Protein AF-A0A2D6JG40-F1 (afdb_monomer_lite)

Radius of gyration: 39.03 Å; chains: 1; bounding box: 85×24×106 Å

Foldseek 3Di:
DAPLVVLVVVLVVVLVVLVVVLVVQLVVLVVVLVVLVVLLVLLVQLLVLLVQLLVLLVVCVPVPCVVVSLVSNVVSLVSNCVRDRDPPSNVLSVVLVVLSVPCSPDPDDPVSSCVSNVSSVVSNVVSVVVSVVSVVVSVCSSVVSSVVSVVVSVVVSVVSVVCSVLCCQAPRVQVVVVVVQVVCVVVPNLPDARDQDPSYDPVSSVVSVVVRVVSVVVVVVVD

Secondary structure (DSSP, 8-state):
--HHH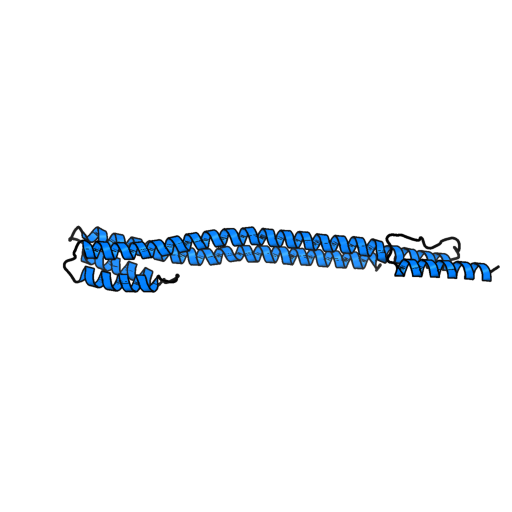HHHHHHHHHHHHHHHHHHHHHHHHHTTHHHHHHHHHHHHHHHHHHHHHHHHHHGGGSGGGHHHHHHHHHHHHHHHHT---STTHHHHHHHHHHHHHHHHHS---HHHHHHHHHHHHHHHHHHHHHHHHHHHHHHHHHHHHHHHHHHHHHHHHHHHHHHHHHHIIIIIHHHHHHHHHHHHHHTT--S------TTS-HHHHHHHHHHHHHHHHHHHTT-

Sequence (223 aa):
MNARTYFKSLSVLVIAISIVIGLGAIFLIERIVPAIDGILQENAYSVNAAVGMLDSISSNVNDINAESNRERFWIEFKKAKDNITIEGEAELIDQIQGLAELYWLERTTNQQQVQLAGTINQLATINMQAMEVKDKTAQTISLTGAWAIGLLLFLSIGIQFFFRFKTVSALVSPLEELLDILDNFSSGNRQRRCLDSRSSVLEIRKISYLINKLMDEACHLKR

pLDDT: mean 85.87, std 9.2, range [49.81, 97.62]

Structure (mmCIF, N/CA/C/O backbone):
data_AF-A0A2D6JG40-F1
#
_entry.id   AF-A0A2D6JG40-F1
#
loop_
_atom_site.group_PDB
_atom_site.id
_atom_site.type_symbol
_atom_site.label_atom_id
_atom_site.label_alt_id
_atom_site.label_comp_id
_atom_site.label_asym_id
_atom_site.label_entity_id
_atom_site.label_seq_id
_atom_site.pdbx_PDB_ins_code
_atom_site.Cartn_x
_atom_site.Cartn_y
_atom_site.Cartn_z
_atom_site.occupancy
_atom_site.B_iso_or_equiv
_atom_site.auth_seq_id
_atom_site.auth_comp_id
_atom_site.auth_asym_id
_atom_site.auth_atom_id
_atom_site.pdbx_PDB_model_num
ATOM 1 N N . MET A 1 1 ? 14.430 -2.449 -44.414 1.00 56.03 1 MET A N 1
ATOM 2 C CA . MET A 1 1 ? 14.128 -1.605 -43.235 1.00 56.03 1 MET A CA 1
ATOM 3 C C . MET A 1 1 ? 15.457 -1.218 -42.612 1.00 56.03 1 MET A C 1
ATOM 5 O O . MET A 1 1 ? 16.237 -2.116 -42.330 1.00 56.03 1 MET A O 1
ATOM 9 N N . ASN A 1 2 ? 15.768 0.074 -42.494 1.00 75.69 2 ASN A N 1
ATOM 10 C CA . ASN A 1 2 ? 17.112 0.514 -42.098 1.00 75.69 2 ASN A CA 1
ATOM 11 C C . ASN A 1 2 ? 17.317 0.313 -40.587 1.00 75.69 2 ASN A C 1
ATOM 13 O O . ASN A 1 2 ? 16.358 0.379 -39.811 1.00 75.69 2 ASN A O 1
ATOM 17 N N . ALA A 1 3 ? 18.561 0.082 -40.156 1.00 75.50 3 ALA A N 1
ATOM 18 C CA . ALA A 1 3 ? 18.894 -0.186 -38.752 1.00 75.50 3 ALA A CA 1
ATOM 19 C C . ALA A 1 3 ? 18.340 0.902 -37.812 1.00 75.50 3 ALA A C 1
ATOM 21 O O . ALA A 1 3 ? 17.778 0.608 -36.757 1.00 75.50 3 ALA A O 1
ATOM 22 N N . ARG A 1 4 ? 18.383 2.165 -38.247 1.00 76.56 4 ARG A N 1
ATOM 23 C CA . ARG A 1 4 ? 17.817 3.310 -37.528 1.00 76.56 4 ARG A CA 1
ATOM 24 C C . ARG A 1 4 ? 16.307 3.217 -37.299 1.00 76.56 4 ARG A C 1
ATOM 26 O O . ARG A 1 4 ? 15.832 3.575 -36.220 1.00 76.56 4 ARG A O 1
ATOM 33 N N . THR A 1 5 ? 15.543 2.738 -38.282 1.00 82.50 5 THR A N 1
ATOM 34 C CA . THR A 1 5 ? 14.086 2.573 -38.168 1.00 82.50 5 THR A CA 1
ATOM 35 C C . THR A 1 5 ? 13.737 1.441 -37.205 1.00 82.50 5 THR A C 1
ATOM 37 O O . THR A 1 5 ? 12.841 1.619 -36.385 1.00 82.50 5 THR A O 1
ATOM 40 N N . TYR A 1 6 ? 14.497 0.340 -37.233 1.00 84.19 6 TYR A N 1
ATOM 41 C CA . TYR A 1 6 ? 14.336 -0.783 -36.302 1.00 84.19 6 TYR A CA 1
ATOM 42 C C . TYR A 1 6 ? 14.647 -0.390 -34.848 1.00 84.19 6 TYR A C 1
ATOM 44 O O . TYR A 1 6 ? 13.849 -0.635 -33.946 1.00 84.19 6 TYR A O 1
ATOM 52 N N . PHE A 1 7 ? 15.769 0.298 -34.604 1.00 82.69 7 PHE A N 1
ATOM 53 C CA . PHE A 1 7 ? 16.100 0.800 -33.264 1.00 82.69 7 PHE A CA 1
ATOM 54 C C . PHE A 1 7 ? 15.063 1.809 -32.750 1.00 82.69 7 PHE A C 1
ATOM 56 O O . PHE A 1 7 ? 14.738 1.828 -31.559 1.00 82.69 7 PHE A O 1
ATOM 63 N N . LYS A 1 8 ? 14.500 2.640 -33.638 1.00 84.56 8 LYS A N 1
ATOM 64 C CA . LYS A 1 8 ? 13.416 3.563 -33.284 1.00 84.56 8 LYS A CA 1
ATOM 65 C C . LYS A 1 8 ? 12.137 2.812 -32.904 1.00 84.56 8 LYS A C 1
ATOM 67 O O . LYS A 1 8 ? 11.561 3.135 -31.872 1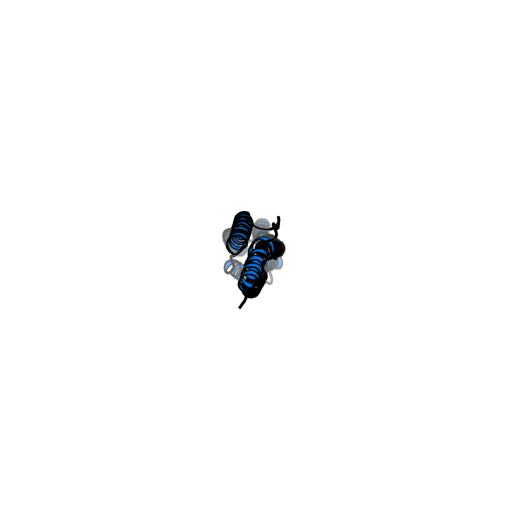.00 84.56 8 LYS A O 1
ATOM 72 N N . SER A 1 9 ? 11.701 1.823 -33.684 1.00 87.00 9 SER A N 1
ATOM 73 C CA . SER A 1 9 ? 10.486 1.061 -33.366 1.00 87.00 9 SER A CA 1
ATOM 74 C C . SER A 1 9 ? 10.639 0.249 -32.080 1.00 87.00 9 SER A C 1
ATOM 76 O O . SER A 1 9 ? 9.744 0.274 -31.240 1.00 87.00 9 SER A O 1
ATOM 78 N N . LEU A 1 10 ? 11.792 -0.401 -31.883 1.00 87.75 10 LEU A N 1
ATOM 79 C CA . LEU A 1 10 ? 12.075 -1.176 -30.675 1.00 87.75 10 LEU A CA 1
ATOM 80 C C . LEU A 1 10 ? 12.099 -0.288 -29.424 1.00 87.75 10 LEU A C 1
ATOM 82 O O . LEU A 1 10 ? 11.479 -0.625 -28.422 1.00 87.75 10 LEU A O 1
ATOM 86 N N . SER A 1 11 ? 12.767 0.869 -29.482 1.00 87.62 11 SER A N 1
ATOM 87 C CA . SER A 1 11 ? 12.810 1.794 -28.338 1.00 87.62 11 SER A CA 1
ATOM 88 C C . SER A 1 11 ? 11.436 2.359 -27.984 1.00 87.62 11 SER A C 1
ATOM 90 O O . SER A 1 11 ? 11.100 2.429 -26.808 1.00 87.62 11 SER A O 1
ATOM 92 N N . VAL A 1 12 ? 10.614 2.707 -28.979 1.00 89.75 12 VAL A N 1
ATOM 93 C CA . VAL A 1 12 ? 9.231 3.154 -28.744 1.00 89.75 12 VAL A CA 1
ATOM 94 C C . VAL A 1 12 ? 8.400 2.053 -28.085 1.00 89.75 12 VAL A C 1
ATOM 96 O O . VAL A 1 12 ? 7.671 2.339 -27.139 1.00 89.75 12 VAL A O 1
ATOM 99 N N . LEU A 1 13 ? 8.539 0.803 -28.536 1.00 92.25 13 LEU A N 1
ATOM 100 C CA . LEU A 1 13 ? 7.838 -0.335 -27.940 1.00 92.25 13 LEU A CA 1
ATOM 101 C C . LEU A 1 13 ? 8.227 -0.534 -26.469 1.00 92.25 13 LEU A C 1
ATOM 103 O O . LEU A 1 13 ? 7.354 -0.687 -25.621 1.00 92.25 13 LEU A O 1
ATOM 107 N N . VAL A 1 14 ? 9.524 -0.494 -26.158 1.00 90.56 14 VAL A N 1
ATOM 108 C CA . VAL A 1 14 ? 10.017 -0.661 -24.781 1.00 90.56 14 VAL A CA 1
ATOM 109 C C . VAL A 1 14 ? 9.520 0.468 -23.875 1.00 90.56 14 VAL A C 1
ATOM 111 O O . VAL A 1 14 ? 9.037 0.186 -22.779 1.00 90.56 14 VAL A O 1
ATOM 114 N N . ILE A 1 15 ? 9.554 1.721 -24.345 1.00 91.00 15 ILE A N 1
ATOM 115 C CA . ILE A 1 15 ? 9.009 2.871 -23.605 1.00 91.00 15 ILE A CA 1
ATOM 116 C C . ILE A 1 15 ? 7.513 2.671 -23.337 1.00 91.00 15 ILE A C 1
ATOM 118 O O . ILE A 1 15 ? 7.067 2.848 -22.205 1.00 91.00 15 ILE A O 1
ATOM 122 N N . ALA A 1 16 ? 6.741 2.269 -24.351 1.00 91.88 16 ALA A N 1
ATOM 123 C CA . ALA A 1 16 ? 5.307 2.033 -24.204 1.00 91.88 16 ALA A CA 1
ATOM 124 C C . ALA A 1 16 ? 5.015 0.940 -23.164 1.00 91.88 16 ALA A C 1
ATOM 126 O O . ALA A 1 16 ? 4.175 1.138 -22.289 1.00 91.88 16 ALA A O 1
ATOM 127 N N . ILE A 1 17 ? 5.754 -0.173 -23.201 1.00 92.94 17 ILE A N 1
ATOM 128 C CA . ILE A 1 17 ? 5.633 -1.250 -22.210 1.00 92.94 17 ILE A CA 1
ATOM 129 C C . ILE A 1 17 ? 5.987 -0.743 -20.806 1.00 92.94 17 ILE A C 1
ATOM 131 O O . ILE A 1 17 ? 5.249 -1.015 -19.863 1.00 92.94 17 ILE A O 1
ATOM 135 N N . SER A 1 18 ? 7.075 0.020 -20.650 1.00 90.44 18 SER A N 1
ATOM 136 C CA . SER A 1 18 ? 7.455 0.600 -19.353 1.00 90.44 18 SER A CA 1
ATOM 137 C C . SER A 1 18 ? 6.366 1.513 -18.789 1.00 90.44 18 SER A C 1
ATOM 139 O O . SER A 1 18 ? 6.065 1.428 -17.602 1.00 90.44 18 SER A O 1
ATOM 141 N N . ILE A 1 19 ? 5.737 2.338 -19.631 1.00 90.81 19 ILE A N 1
ATOM 142 C CA . ILE A 1 19 ? 4.620 3.198 -19.222 1.00 90.81 19 ILE A CA 1
ATOM 143 C C . ILE A 1 19 ? 3.429 2.351 -18.765 1.00 90.81 19 ILE A C 1
ATOM 145 O O . ILE A 1 19 ? 2.885 2.612 -17.697 1.00 90.81 19 ILE A O 1
ATOM 149 N N . VAL A 1 20 ? 3.048 1.318 -19.524 1.00 93.62 20 VAL A N 1
ATOM 150 C CA . VAL A 1 20 ? 1.932 0.427 -19.160 1.00 93.62 20 VAL A CA 1
ATOM 151 C C . VAL A 1 20 ? 2.195 -0.280 -17.830 1.00 93.62 20 VAL A C 1
ATOM 153 O O . VAL A 1 20 ? 1.316 -0.297 -16.973 1.00 93.62 20 VAL A O 1
ATOM 156 N N . ILE A 1 21 ? 3.401 -0.817 -17.627 1.00 90.94 21 ILE A N 1
ATOM 157 C CA . ILE A 1 21 ? 3.792 -1.455 -16.360 1.00 90.94 21 ILE A CA 1
ATOM 158 C C . ILE A 1 21 ? 3.729 -0.444 -15.212 1.00 90.94 21 ILE A C 1
ATOM 160 O O . ILE A 1 21 ? 3.193 -0.750 -14.152 1.00 90.94 21 ILE A O 1
ATOM 164 N N . GLY A 1 22 ? 4.243 0.765 -15.432 1.00 90.19 22 GLY A N 1
ATOM 165 C CA . GLY A 1 22 ? 4.225 1.843 -14.452 1.00 90.19 22 GLY A CA 1
ATOM 166 C C . GLY A 1 22 ? 2.826 2.247 -14.011 1.00 90.19 22 GLY A C 1
ATOM 167 O O . GLY A 1 22 ? 2.534 2.279 -12.819 1.00 90.19 22 GLY A O 1
ATOM 168 N N . LEU A 1 23 ? 1.951 2.507 -14.982 1.00 88.62 23 LEU A N 1
ATOM 169 C CA . LEU A 1 23 ? 0.547 2.828 -14.734 1.00 88.62 23 LEU A CA 1
ATOM 170 C C . LEU A 1 23 ? -0.180 1.665 -14.052 1.00 88.62 23 LEU A C 1
ATOM 172 O O . LEU A 1 23 ? -0.933 1.888 -13.109 1.00 88.62 23 LEU A O 1
ATOM 176 N N . GLY A 1 24 ? 0.084 0.427 -14.477 1.00 89.75 24 GLY A N 1
ATOM 177 C CA . GLY A 1 24 ? -0.471 -0.767 -13.845 1.00 89.75 24 GLY A CA 1
ATOM 178 C C . GLY A 1 24 ? -0.043 -0.912 -12.383 1.00 89.75 24 GLY A C 1
ATOM 179 O O . GLY A 1 24 ? -0.864 -1.246 -11.536 1.00 89.75 24 GLY A O 1
ATOM 180 N N . ALA A 1 25 ? 1.216 -0.607 -12.064 1.00 87.12 25 ALA A N 1
ATOM 181 C CA . ALA A 1 25 ? 1.715 -0.640 -10.694 1.00 87.12 25 ALA A CA 1
ATOM 182 C C . ALA A 1 25 ? 1.069 0.447 -9.815 1.00 87.12 25 ALA A C 1
ATOM 184 O O . ALA A 1 25 ? 0.663 0.146 -8.697 1.00 87.12 25 ALA A O 1
ATOM 185 N N . ILE A 1 26 ? 0.907 1.675 -10.327 1.00 84.44 26 ILE A N 1
ATOM 186 C CA . ILE A 1 26 ? 0.195 2.756 -9.617 1.00 84.44 26 ILE A CA 1
ATOM 187 C C . ILE A 1 26 ? -1.257 2.344 -9.340 1.00 84.44 26 ILE A C 1
ATOM 189 O O . ILE A 1 26 ? -1.715 2.426 -8.204 1.00 84.44 26 ILE A O 1
ATOM 193 N N . PHE A 1 27 ? -1.949 1.813 -10.350 1.00 84.62 27 PHE A N 1
ATOM 194 C CA . PHE A 1 27 ? -3.325 1.334 -10.216 1.00 84.62 27 PHE A CA 1
ATOM 195 C C . PHE A 1 27 ? -3.466 0.208 -9.177 1.00 84.62 27 PHE A C 1
ATOM 197 O O . PHE A 1 27 ? -4.432 0.166 -8.417 1.00 84.62 27 PHE A O 1
ATOM 204 N N . LEU A 1 28 ? -2.499 -0.712 -9.109 1.00 81.81 28 LEU A N 1
ATOM 205 C CA . LEU A 1 28 ? -2.496 -1.764 -8.091 1.00 81.81 28 LEU A CA 1
ATOM 206 C C . LEU A 1 28 ? -2.320 -1.205 -6.675 1.00 81.81 28 LEU A C 1
ATOM 208 O O . LEU A 1 28 ? -2.966 -1.714 -5.763 1.00 81.81 28 LEU A O 1
ATOM 212 N N . ILE A 1 29 ? -1.498 -0.167 -6.490 1.00 77.44 29 ILE A N 1
ATOM 213 C CA . ILE A 1 29 ? -1.345 0.502 -5.189 1.00 77.44 29 ILE A CA 1
ATOM 214 C C . ILE A 1 29 ? -2.646 1.193 -4.775 1.00 77.44 29 ILE A C 1
ATOM 216 O O . ILE A 1 29 ? -3.068 1.042 -3.631 1.00 77.44 29 ILE A O 1
ATOM 220 N N . GLU A 1 30 ? -3.329 1.879 -5.695 1.00 73.06 30 GLU A N 1
ATOM 221 C CA . GLU A 1 30 ? -4.640 2.483 -5.407 1.00 73.06 30 GLU A CA 1
ATOM 222 C C . GLU A 1 30 ? -5.671 1.432 -4.967 1.00 73.06 30 GLU A C 1
ATOM 224 O O . GLU A 1 30 ? -6.482 1.680 -4.077 1.00 73.06 30 GLU A O 1
ATOM 229 N N . ARG A 1 31 ? -5.598 0.215 -5.516 1.00 72.00 31 ARG A N 1
ATOM 230 C CA . ARG A 1 31 ? -6.477 -0.902 -5.144 1.00 72.00 31 ARG A CA 1
ATOM 231 C C . ARG A 1 31 ? -6.173 -1.522 -3.770 1.00 72.00 31 ARG A C 1
ATOM 233 O O . ARG A 1 31 ? -6.948 -2.359 -3.314 1.00 72.00 31 ARG A O 1
ATOM 240 N N . ILE A 1 32 ? -5.094 -1.138 -3.089 1.00 67.06 32 ILE A N 1
ATOM 241 C CA . ILE A 1 32 ? -4.821 -1.591 -1.711 1.00 67.06 32 ILE A CA 1
ATOM 242 C C . ILE A 1 32 ? -5.657 -0.797 -0.693 1.00 67.06 32 ILE A C 1
ATOM 244 O O . ILE A 1 32 ? -6.033 -1.347 0.340 1.00 67.06 32 ILE A O 1
ATOM 248 N N . VAL A 1 33 ? -6.026 0.450 -1.004 1.00 66.94 33 VAL A N 1
ATOM 249 C CA . VAL A 1 33 ? -6.821 1.322 -0.117 1.00 66.94 33 VAL A CA 1
ATOM 250 C C . VAL A 1 33 ? -8.165 0.685 0.306 1.00 66.94 33 VAL A C 1
ATOM 252 O O . VAL A 1 33 ? -8.420 0.620 1.507 1.00 66.94 33 VAL A O 1
ATOM 255 N N . PRO A 1 34 ? -8.965 0.073 -0.595 1.00 64.69 34 PRO A N 1
ATOM 256 C CA . PRO A 1 34 ? -10.218 -0.596 -0.228 1.00 64.69 34 PRO A CA 1
ATOM 257 C C . PRO A 1 34 ? -10.065 -1.794 0.720 1.00 64.69 34 PRO A C 1
ATOM 259 O O . PRO A 1 34 ? -10.996 -2.127 1.448 1.00 64.69 34 PRO A O 1
ATOM 262 N N . ALA A 1 35 ? -8.916 -2.483 0.715 1.00 64.75 35 ALA A N 1
ATOM 263 C CA . ALA A 1 35 ? -8.685 -3.594 1.642 1.00 64.75 35 ALA A CA 1
ATOM 264 C C . ALA A 1 35 ? -8.510 -3.096 3.086 1.00 64.75 35 ALA A C 1
ATOM 266 O O . ALA A 1 35 ? -8.817 -3.815 4.034 1.00 64.75 35 ALA A O 1
ATOM 267 N N . ILE A 1 36 ? -8.045 -1.855 3.250 1.00 67.75 36 ILE A N 1
ATOM 268 C CA . ILE A 1 36 ? -7.915 -1.205 4.553 1.00 67.75 36 ILE A CA 1
ATOM 269 C C . ILE A 1 36 ? -9.279 -0.698 5.032 1.00 67.75 36 ILE A C 1
ATOM 271 O O . ILE A 1 36 ? -9.577 -0.840 6.216 1.00 67.75 36 ILE A O 1
ATOM 275 N N . ASP A 1 37 ? -10.136 -0.219 4.125 1.00 76.00 37 ASP A N 1
ATOM 276 C CA . ASP A 1 37 ? -11.509 0.195 4.455 1.00 76.00 37 ASP A CA 1
ATOM 277 C C . ASP A 1 37 ? -12.324 -0.939 5.091 1.00 76.00 37 ASP A C 1
ATOM 279 O O . ASP A 1 37 ? -13.039 -0.704 6.063 1.00 76.00 37 ASP A O 1
ATOM 283 N N . GLY A 1 38 ? -12.174 -2.176 4.599 1.00 78.31 38 GLY A N 1
ATOM 284 C CA . GLY A 1 38 ? -12.829 -3.346 5.194 1.00 78.31 38 GLY A CA 1
ATOM 285 C C . GLY A 1 38 ? -12.438 -3.543 6.661 1.00 78.31 38 GLY A C 1
ATOM 286 O O . GLY A 1 38 ? -13.301 -3.661 7.525 1.00 78.31 38 GLY A O 1
ATOM 287 N N . ILE A 1 39 ? -11.141 -3.463 6.965 1.00 78.19 39 ILE A N 1
ATOM 288 C CA . ILE A 1 39 ? -10.657 -3.631 8.338 1.00 78.19 39 ILE A CA 1
ATOM 289 C C . ILE A 1 39 ? -11.036 -2.434 9.229 1.00 78.19 39 ILE A C 1
ATOM 291 O O . ILE A 1 39 ? -11.330 -2.601 10.411 1.00 78.19 39 ILE A O 1
ATOM 295 N N . LEU A 1 40 ? -11.052 -1.214 8.684 1.00 82.44 40 LEU A N 1
ATOM 296 C CA . LEU A 1 40 ? -11.544 -0.040 9.409 1.00 82.44 40 LEU A CA 1
ATOM 297 C C . LEU A 1 40 ? -13.029 -0.193 9.754 1.00 82.44 40 LEU A C 1
ATOM 299 O O . LEU A 1 40 ? -13.435 0.137 10.866 1.00 82.44 40 LEU A O 1
ATOM 303 N N . GLN A 1 41 ? -13.834 -0.729 8.838 1.00 87.75 41 GLN A N 1
ATOM 304 C CA . GLN A 1 41 ? -15.253 -0.967 9.073 1.00 87.75 41 GLN A CA 1
ATOM 305 C C . GLN A 1 41 ? -15.487 -2.025 10.157 1.00 87.75 41 GLN A C 1
ATOM 307 O O . GLN A 1 41 ? -16.340 -1.823 11.024 1.00 87.75 41 GLN A O 1
ATOM 312 N N . GLU A 1 42 ? -14.717 -3.114 10.149 1.00 88.62 42 GLU A N 1
ATOM 313 C CA . GLU A 1 42 ? -14.780 -4.136 11.196 1.00 88.62 42 GLU A CA 1
ATOM 314 C C . GLU A 1 42 ? -14.355 -3.561 12.558 1.00 88.62 42 GLU A C 1
ATOM 316 O O . GLU A 1 42 ? -15.070 -3.723 13.541 1.00 88.62 42 GLU A O 1
ATOM 321 N N . ASN A 1 43 ? -13.271 -2.787 12.643 1.00 90.06 43 ASN A N 1
ATOM 322 C CA . ASN A 1 43 ? -12.878 -2.154 13.909 1.00 90.06 43 ASN A CA 1
ATOM 323 C C . ASN A 1 43 ? -13.925 -1.138 14.406 1.00 90.06 43 ASN A C 1
ATOM 325 O O . ASN A 1 43 ? -14.217 -1.072 15.601 1.00 90.06 43 ASN A O 1
ATOM 329 N N . ALA A 1 44 ? -14.536 -0.366 13.499 1.00 92.31 44 ALA A N 1
ATOM 330 C CA . ALA A 1 44 ? -15.630 0.546 13.837 1.00 92.31 44 ALA A CA 1
ATOM 331 C C . ALA A 1 44 ? -16.841 -0.208 14.406 1.00 92.31 44 ALA A C 1
ATOM 333 O O . ALA A 1 44 ? -17.526 0.290 15.302 1.00 92.31 44 ALA A O 1
ATOM 334 N N . TYR A 1 45 ? -17.105 -1.412 13.897 1.00 93.94 45 TYR A N 1
ATOM 335 C CA . TYR A 1 45 ? -18.155 -2.286 14.403 1.00 93.94 45 TYR A CA 1
ATOM 336 C C . TYR A 1 45 ? -17.887 -2.707 15.857 1.00 93.94 45 TYR A C 1
ATOM 338 O O . TYR A 1 45 ? -18.775 -2.538 16.696 1.00 93.94 45 TYR A O 1
ATOM 346 N N . SER A 1 46 ? -16.661 -3.132 16.187 1.00 93.81 46 SER A N 1
ATOM 347 C CA . SER A 1 46 ? -16.260 -3.448 17.570 1.00 93.81 46 SER A CA 1
ATOM 348 C C . SER A 1 46 ? -16.349 -2.235 18.508 1.00 93.81 46 SER A C 1
ATOM 350 O O . SER A 1 46 ? -16.827 -2.362 19.637 1.00 93.81 46 SER A O 1
ATOM 352 N N . VAL A 1 47 ? -15.975 -1.031 18.048 1.00 95.69 47 VAL A N 1
ATOM 353 C CA . VAL A 1 47 ? -16.129 0.210 18.839 1.00 95.69 47 VAL A CA 1
ATOM 354 C C . VAL A 1 47 ? -17.600 0.499 19.139 1.00 95.69 47 VAL A C 1
ATOM 356 O O . VAL A 1 47 ? -17.953 0.776 20.285 1.00 95.69 47 VAL A O 1
ATOM 359 N N . ASN A 1 48 ? -18.476 0.409 18.137 1.00 96.62 48 ASN A N 1
ATOM 360 C CA . ASN A 1 48 ? -19.908 0.652 18.325 1.00 96.62 48 ASN A CA 1
ATOM 361 C C . ASN A 1 48 ? -20.544 -0.371 19.276 1.00 96.62 48 ASN A C 1
ATOM 363 O O . ASN A 1 48 ? -21.362 0.004 20.117 1.00 96.62 48 ASN A O 1
ATOM 367 N N . ALA A 1 49 ? -20.132 -1.637 19.192 1.00 96.81 49 ALA A N 1
ATOM 368 C CA . ALA A 1 49 ? -20.547 -2.671 20.132 1.00 96.81 49 ALA A CA 1
ATOM 369 C C . ALA A 1 49 ? -20.101 -2.343 21.571 1.00 96.81 49 ALA A C 1
ATOM 371 O O . ALA A 1 49 ? -20.894 -2.436 22.508 1.00 96.81 49 ALA A O 1
ATOM 372 N N . ALA A 1 50 ? -18.864 -1.870 21.762 1.00 96.94 50 ALA A N 1
ATOM 373 C CA . ALA A 1 50 ? -18.381 -1.424 23.069 1.00 96.94 50 ALA A CA 1
ATOM 374 C C . ALA A 1 50 ? -19.185 -0.235 23.628 1.00 96.94 50 ALA A C 1
ATOM 376 O O . ALA A 1 50 ? -19.546 -0.232 24.806 1.00 96.94 50 ALA A O 1
ATOM 377 N N . VAL A 1 51 ? -19.5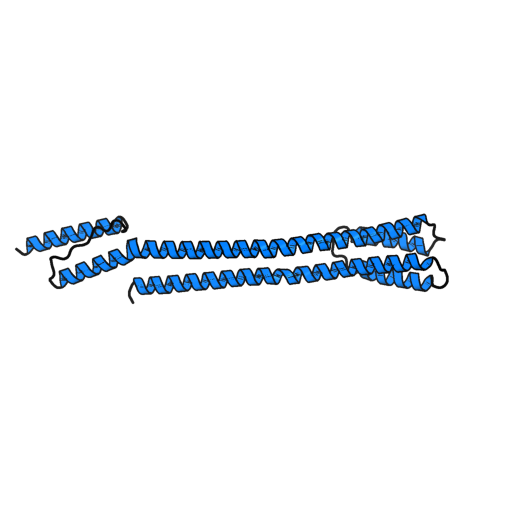43 0.739 22.787 1.00 96.25 51 VAL A N 1
ATOM 378 C CA . VAL A 1 51 ? -20.422 1.854 23.178 1.00 96.25 51 VAL A CA 1
ATOM 379 C C . VAL A 1 51 ? -21.806 1.350 23.599 1.00 96.25 51 VAL A C 1
ATOM 381 O O . VAL A 1 51 ? -22.314 1.766 24.639 1.00 96.25 51 VAL A O 1
ATOM 384 N N . GLY A 1 52 ? -22.399 0.417 22.850 1.00 95.94 52 GLY A N 1
ATOM 385 C CA . GLY A 1 52 ? -23.695 -0.173 23.195 1.00 95.94 52 GLY A CA 1
ATOM 386 C C . GLY A 1 52 ? -23.672 -0.974 24.507 1.00 95.94 52 GLY A C 1
ATOM 387 O O . GLY A 1 52 ? -24.624 -0.922 25.292 1.00 95.94 52 GLY A O 1
ATOM 388 N N . MET A 1 53 ? -22.559 -1.652 24.803 1.00 95.69 53 MET A N 1
ATOM 389 C CA . MET A 1 53 ? -22.341 -2.295 26.103 1.00 95.69 53 MET A CA 1
ATOM 390 C C . MET A 1 53 ? -22.300 -1.270 27.251 1.00 95.69 53 MET A C 1
ATOM 392 O O . MET A 1 53 ? -22.956 -1.478 28.274 1.00 95.69 53 MET A O 1
ATOM 396 N N . LEU A 1 54 ? -21.586 -0.148 27.084 1.00 94.62 54 LEU A N 1
ATOM 397 C CA . LEU A 1 54 ? -21.510 0.930 28.086 1.00 94.62 54 LEU A CA 1
ATOM 398 C C . LEU A 1 54 ? -22.866 1.609 28.332 1.00 94.62 54 LEU A C 1
ATOM 400 O O . LEU A 1 54 ? -23.221 1.900 29.478 1.00 94.62 54 LEU A O 1
ATOM 404 N N . ASP A 1 55 ? -23.639 1.841 27.273 1.00 92.69 55 ASP A N 1
ATOM 405 C CA . ASP A 1 55 ? -24.988 2.411 27.365 1.00 92.69 55 ASP A CA 1
ATOM 406 C C . ASP A 1 55 ? -25.924 1.500 28.180 1.00 92.69 55 ASP A C 1
ATOM 408 O O . ASP A 1 55 ? -26.657 1.949 29.067 1.00 92.69 55 ASP A O 1
ATOM 412 N N . SER A 1 56 ? -25.805 0.187 27.969 1.00 90.81 56 SER A N 1
ATOM 413 C CA . SER A 1 56 ? -26.610 -0.823 28.661 1.00 90.81 56 SER A CA 1
ATOM 414 C C . SER A 1 56 ? -26.326 -0.875 30.169 1.00 90.81 56 SER A C 1
ATOM 416 O O . SER A 1 56 ? -27.256 -0.955 30.972 1.00 90.81 56 SER A O 1
ATOM 418 N N . ILE A 1 57 ? -25.059 -0.778 30.587 1.00 88.69 57 ILE A N 1
ATOM 419 C CA . ILE A 1 57 ? -24.695 -0.808 32.019 1.00 88.69 57 ILE A CA 1
ATOM 420 C C . ILE A 1 57 ? -24.875 0.543 32.728 1.00 88.69 57 ILE A C 1
ATOM 422 O O . ILE A 1 57 ? -24.991 0.578 33.953 1.00 88.69 57 ILE A O 1
ATOM 426 N N . SER A 1 58 ? -24.887 1.662 31.997 1.00 83.00 58 SER A N 1
ATOM 427 C CA . SER A 1 58 ? -25.115 2.998 32.573 1.00 83.00 58 SER A CA 1
ATOM 428 C C . SER A 1 58 ? -26.606 3.306 32.754 1.00 83.00 58 SER A C 1
ATOM 430 O O . SER A 1 58 ? -26.993 3.926 33.744 1.00 83.00 58 SER A O 1
ATOM 432 N N . SER A 1 59 ? -27.462 2.782 31.871 1.00 70.12 59 SER A N 1
ATOM 433 C CA . SER A 1 59 ? -28.926 2.905 31.948 1.00 70.12 59 SER A CA 1
ATOM 434 C C . SER A 1 59 ? -29.570 2.066 33.062 1.00 70.12 59 SER A C 1
ATOM 436 O O . SER A 1 59 ? -30.731 2.282 33.413 1.00 70.12 59 SER A O 1
ATOM 438 N N . ASN A 1 60 ? -28.826 1.126 33.651 1.00 65.31 60 ASN A N 1
ATOM 439 C CA . ASN A 1 60 ? -29.300 0.215 34.695 1.00 65.31 60 ASN A CA 1
ATOM 440 C C . ASN A 1 60 ? -29.418 0.857 36.095 1.00 65.31 60 ASN A C 1
ATOM 442 O O . ASN A 1 60 ? -29.886 0.230 37.037 1.00 65.31 60 ASN A O 1
ATOM 446 N N . VAL A 1 61 ? -29.030 2.129 36.242 1.00 59.88 61 VAL A N 1
ATOM 447 C CA . VAL A 1 61 ? -29.186 2.898 37.494 1.00 59.88 61 VAL A CA 1
ATOM 448 C C . VAL A 1 61 ? -30.670 3.148 37.831 1.00 59.88 61 VAL A C 1
ATOM 450 O O . VAL A 1 61 ? -31.012 3.382 38.988 1.00 59.88 61 VAL A O 1
ATOM 453 N N . ASN A 1 62 ? -31.564 3.042 36.839 1.00 58.41 62 ASN A N 1
ATOM 454 C CA . ASN A 1 62 ? -33.012 3.165 36.997 1.00 58.41 62 ASN A CA 1
ATOM 455 C C . ASN A 1 62 ? -33.678 1.792 36.773 1.00 58.41 62 ASN A C 1
ATOM 457 O O . ASN A 1 62 ? -34.017 1.435 35.646 1.00 58.41 62 ASN A O 1
ATOM 461 N N . ASP A 1 63 ? -33.867 1.048 37.864 1.00 66.75 63 ASP A N 1
ATOM 462 C CA . ASP A 1 63 ? -34.265 -0.375 38.005 1.00 66.75 63 ASP A CA 1
ATOM 463 C C . ASP A 1 63 ? -35.453 -0.877 37.133 1.00 66.75 63 ASP A C 1
ATOM 465 O O . ASP A 1 63 ? -35.674 -2.073 36.976 1.00 66.75 63 ASP A O 1
ATOM 469 N N . ILE A 1 64 ? -36.229 0.020 36.513 1.00 65.38 64 ILE A N 1
ATOM 470 C CA . ILE A 1 64 ? -37.439 -0.302 35.730 1.00 65.38 64 ILE A CA 1
ATOM 471 C C . ILE A 1 64 ? -37.121 -1.106 34.451 1.00 65.38 64 ILE A C 1
ATOM 473 O O . ILE A 1 64 ? -37.965 -1.869 33.988 1.00 65.38 64 ILE A O 1
ATOM 477 N N . ASN A 1 65 ? -35.910 -0.973 33.894 1.00 76.75 65 ASN A N 1
ATOM 478 C CA . ASN A 1 65 ? -35.521 -1.593 32.617 1.00 76.75 65 ASN A CA 1
ATOM 479 C C . ASN A 1 65 ? -34.354 -2.592 32.731 1.00 76.75 65 ASN A C 1
ATOM 481 O O . ASN A 1 65 ? -33.719 -2.898 31.721 1.00 76.75 65 ASN A O 1
ATOM 485 N N . ALA A 1 66 ? -34.057 -3.104 33.929 1.00 79.06 66 ALA A N 1
ATOM 486 C CA . ALA A 1 66 ? -32.850 -3.894 34.182 1.00 79.06 66 ALA A CA 1
ATOM 487 C C . ALA A 1 66 ? -32.701 -5.126 33.270 1.00 79.06 66 ALA A C 1
ATOM 489 O O . ALA A 1 66 ? -31.645 -5.326 32.669 1.00 79.06 66 ALA A O 1
ATOM 490 N N . GLU A 1 67 ? -33.773 -5.902 33.077 1.00 83.38 67 GLU A N 1
ATOM 491 C CA . GLU A 1 67 ? -33.727 -7.090 32.210 1.00 83.38 67 GLU A CA 1
ATOM 492 C C . GLU A 1 67 ? -33.542 -6.719 30.729 1.00 83.38 67 GLU A C 1
ATOM 494 O O . GLU A 1 67 ? -32.782 -7.365 30.010 1.00 83.38 67 GLU A O 1
ATOM 499 N N . SER A 1 68 ? -34.168 -5.628 30.273 1.00 87.56 68 SER A N 1
ATOM 500 C CA . SER A 1 68 ? -33.997 -5.151 28.894 1.00 87.56 68 SER A CA 1
ATOM 501 C C . SER A 1 68 ? -32.578 -4.635 28.644 1.00 87.56 68 SER A C 1
ATOM 503 O O . SER A 1 68 ? -32.003 -4.895 27.588 1.00 87.56 68 SER A O 1
ATOM 505 N N . ASN A 1 69 ? -31.988 -3.942 29.619 1.00 88.25 69 ASN A N 1
ATOM 506 C CA . ASN A 1 69 ? -30.603 -3.481 29.548 1.00 88.25 69 ASN A CA 1
ATOM 507 C C . ASN A 1 69 ? -29.623 -4.661 29.533 1.00 88.25 69 ASN A C 1
ATOM 509 O O . ASN A 1 69 ? -28.660 -4.654 28.768 1.00 88.25 69 ASN A O 1
ATOM 513 N N . ARG A 1 70 ? -29.894 -5.706 30.320 1.00 90.62 70 ARG A N 1
ATOM 514 C CA . ARG A 1 70 ? -29.115 -6.947 30.318 1.00 90.62 70 ARG A CA 1
ATOM 515 C C . ARG A 1 70 ? -29.142 -7.642 28.961 1.00 90.62 70 ARG A C 1
ATOM 517 O O . ARG A 1 70 ? -28.095 -8.041 28.459 1.00 90.62 70 ARG A O 1
ATOM 524 N N . GLU A 1 71 ? -30.315 -7.773 28.349 1.00 92.19 71 GLU A N 1
ATOM 525 C CA . GLU A 1 71 ? -30.441 -8.375 27.019 1.00 92.19 71 GLU A CA 1
ATOM 526 C C . GLU A 1 71 ? -29.671 -7.572 25.961 1.00 92.19 71 GLU A C 1
ATOM 528 O O . GLU A 1 71 ? -28.891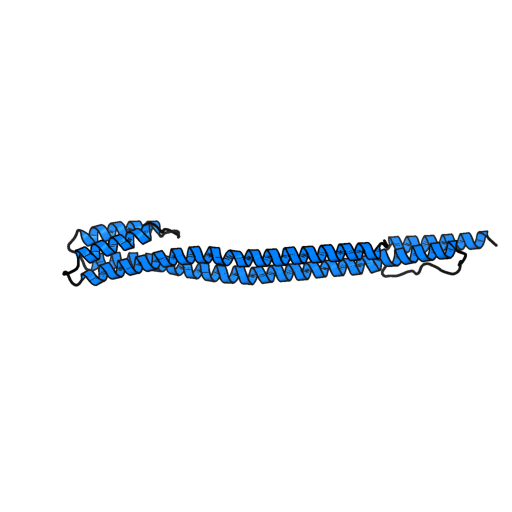 -8.143 25.195 1.00 92.19 71 GLU A O 1
ATOM 533 N N . ARG A 1 72 ? -29.814 -6.239 25.966 1.00 92.31 72 ARG A N 1
ATOM 534 C CA . ARG A 1 72 ? -29.060 -5.346 25.070 1.00 92.31 72 ARG A CA 1
ATOM 535 C C . ARG A 1 72 ? -27.557 -5.504 25.241 1.00 92.31 72 ARG A C 1
ATOM 537 O O . ARG A 1 72 ? -26.856 -5.638 24.242 1.00 92.31 72 ARG A O 1
ATOM 544 N N . PHE A 1 73 ? -27.075 -5.567 26.482 1.00 95.31 73 PHE A N 1
ATOM 545 C CA . PHE A 1 73 ? -25.662 -5.794 26.760 1.00 95.31 73 PHE A CA 1
ATOM 546 C C . PHE A 1 73 ? -25.153 -7.063 26.069 1.00 95.31 73 PHE A C 1
ATOM 548 O O . PHE A 1 73 ? -24.149 -7.014 25.366 1.00 95.31 73 PHE A O 1
ATOM 555 N N . TRP A 1 74 ? -25.855 -8.190 26.222 1.00 96.38 74 TRP A N 1
ATOM 556 C CA . TRP A 1 74 ? -25.421 -9.463 25.640 1.00 96.38 74 TRP A CA 1
ATOM 557 C C . TRP A 1 74 ? -25.510 -9.495 24.113 1.00 96.38 74 TRP A C 1
ATOM 559 O O . TRP A 1 74 ? -24.693 -10.157 23.471 1.00 96.38 74 TRP A O 1
ATOM 569 N N . ILE A 1 75 ? -26.453 -8.757 23.522 1.00 96.88 75 ILE A N 1
ATOM 570 C CA . ILE A 1 75 ? -26.512 -8.556 22.071 1.00 96.88 75 ILE A CA 1
ATOM 571 C C . ILE A 1 75 ? -25.256 -7.824 21.593 1.00 96.88 75 ILE A C 1
ATOM 573 O O . ILE A 1 75 ? -24.587 -8.308 20.683 1.00 96.88 75 ILE A O 1
ATOM 577 N N . GLU A 1 76 ? -24.910 -6.694 22.208 1.00 97.31 76 GLU A N 1
ATOM 578 C CA . GLU A 1 76 ? -23.728 -5.912 21.824 1.00 97.31 76 GLU A CA 1
ATOM 579 C C . GLU A 1 76 ? -22.420 -6.661 22.123 1.00 97.31 76 GLU A C 1
ATOM 581 O O . GLU A 1 76 ? -21.518 -6.691 21.290 1.00 97.31 76 GLU A O 1
ATOM 586 N N . PHE A 1 77 ? -22.340 -7.368 23.251 1.00 97.56 77 PHE A N 1
ATOM 587 C CA . PHE A 1 77 ? -21.209 -8.235 23.576 1.00 97.56 77 PHE A CA 1
ATOM 588 C C . PHE A 1 77 ? -20.992 -9.309 22.510 1.00 97.56 77 PHE A C 1
ATOM 590 O O . PHE A 1 77 ? -19.867 -9.527 22.064 1.00 97.56 77 PHE A O 1
ATOM 597 N N . LYS A 1 78 ? -22.069 -9.964 22.062 1.00 97.12 78 LYS A N 1
ATOM 598 C CA . LYS A 1 78 ? -21.980 -10.979 21.013 1.00 97.12 78 LYS A CA 1
ATOM 599 C C . LYS A 1 78 ? -21.437 -10.391 19.710 1.00 97.12 78 LYS A C 1
ATOM 601 O O . LYS A 1 78 ? -20.596 -11.023 19.084 1.00 97.12 78 LYS A O 1
ATOM 606 N N . LYS A 1 79 ? -21.859 -9.178 19.335 1.00 95.56 79 LYS A N 1
ATOM 607 C CA . LYS A 1 79 ? -21.315 -8.484 18.158 1.00 95.56 79 LYS A CA 1
ATOM 608 C C . LYS A 1 79 ? -19.801 -8.298 18.259 1.00 95.56 79 LYS A C 1
ATOM 610 O O . LYS A 1 79 ? -19.101 -8.608 17.305 1.00 95.56 79 LYS A O 1
ATOM 615 N N . ALA A 1 80 ? -19.303 -7.832 19.406 1.00 95.62 80 ALA A N 1
ATOM 616 C CA . ALA A 1 80 ? -17.866 -7.664 19.621 1.00 95.62 80 ALA A CA 1
ATOM 617 C C . ALA A 1 80 ? -17.120 -9.013 19.614 1.00 95.62 80 ALA A C 1
ATOM 619 O O . ALA A 1 80 ? -16.065 -9.140 19.004 1.00 95.62 80 ALA A O 1
ATOM 620 N N . LYS A 1 81 ? -17.697 -10.051 20.232 1.00 96.50 81 LYS A N 1
ATOM 621 C CA . LYS A 1 81 ? -17.122 -11.404 20.287 1.00 96.50 81 LYS A CA 1
ATOM 622 C C . LYS A 1 81 ? -17.032 -12.085 18.919 1.00 96.50 81 LYS A C 1
ATOM 624 O O . LYS A 1 81 ? -16.068 -12.799 18.660 1.00 96.50 81 LYS A O 1
ATOM 629 N N . ASP A 1 82 ? -18.022 -11.873 18.057 1.00 95.50 82 ASP A N 1
ATOM 630 C CA . ASP A 1 82 ? -18.058 -12.447 16.709 1.00 95.50 82 ASP A CA 1
ATOM 631 C C . ASP A 1 82 ? -17.148 -11.678 15.720 1.00 95.50 82 ASP A C 1
ATOM 633 O O . ASP A 1 82 ? -16.952 -12.128 14.592 1.00 95.50 82 ASP A O 1
ATOM 637 N N . ASN A 1 83 ? -16.574 -10.541 16.135 1.00 93.56 83 ASN A N 1
ATOM 638 C CA . ASN A 1 83 ? -15.793 -9.626 15.300 1.00 93.56 83 ASN A CA 1
ATOM 639 C C . ASN A 1 83 ? -14.423 -9.301 15.925 1.00 93.56 83 ASN A C 1
ATOM 641 O O . ASN A 1 83 ? -14.078 -8.143 16.139 1.00 93.56 83 ASN A O 1
ATOM 645 N N . ILE A 1 84 ? -13.642 -10.338 16.230 1.00 93.06 84 ILE A N 1
ATOM 646 C CA . ILE A 1 84 ? -12.274 -10.183 16.740 1.00 93.06 84 ILE A CA 1
ATOM 647 C C . ILE A 1 84 ? -11.326 -9.929 15.564 1.00 93.06 84 ILE A C 1
ATOM 649 O O . ILE A 1 84 ? -11.130 -10.810 14.724 1.00 93.06 84 ILE A O 1
ATOM 653 N N . THR A 1 85 ? -10.715 -8.747 15.513 1.00 88.62 85 THR A N 1
ATOM 654 C CA . THR A 1 85 ? -9.887 -8.295 14.379 1.00 88.62 85 THR A CA 1
ATOM 655 C C . THR A 1 85 ? -8.453 -7.944 14.764 1.00 88.62 85 THR A C 1
ATOM 657 O O . THR A 1 85 ? -7.583 -7.853 13.886 1.00 88.62 85 THR A O 1
ATOM 660 N N . ILE A 1 86 ? -8.185 -7.724 16.055 1.00 90.00 86 ILE A N 1
ATOM 661 C CA . ILE A 1 86 ? -6.880 -7.282 16.557 1.00 90.00 86 ILE A CA 1
ATOM 662 C C . ILE A 1 86 ? -6.355 -8.158 17.695 1.00 90.00 86 ILE A C 1
ATOM 664 O O . ILE A 1 86 ? -7.095 -8.785 18.450 1.00 90.00 86 ILE A O 1
ATOM 668 N N . GLU A 1 87 ? -5.030 -8.195 17.814 1.00 90.00 87 GLU A N 1
ATOM 669 C CA . GLU A 1 87 ? -4.345 -8.882 18.907 1.00 90.00 87 GLU A CA 1
ATOM 670 C C . GLU A 1 87 ? -4.723 -8.249 20.258 1.00 90.00 87 GLU A C 1
ATOM 672 O O . GLU A 1 87 ? -4.826 -7.027 20.374 1.00 90.00 87 GLU A O 1
ATOM 677 N N . GLY A 1 88 ? -4.968 -9.083 21.270 1.00 90.75 88 GLY A N 1
ATOM 678 C CA . GLY A 1 88 ? -5.405 -8.656 22.604 1.00 90.75 88 GLY A CA 1
ATOM 679 C C . GLY A 1 88 ? -6.913 -8.417 22.767 1.00 90.75 88 GLY A C 1
ATOM 680 O O . GLY A 1 88 ? -7.399 -8.317 23.892 1.00 90.75 88 GLY A O 1
ATOM 681 N N . GLU A 1 89 ? -7.695 -8.379 21.683 1.00 93.44 89 GLU A N 1
ATOM 682 C CA . GLU A 1 89 ? -9.154 -8.206 21.769 1.00 93.44 89 GLU A CA 1
ATOM 683 C C . GLU A 1 89 ? -9.846 -9.420 22.402 1.00 93.44 89 GLU A C 1
ATOM 685 O O . GLU A 1 89 ? -10.708 -9.250 23.262 1.00 93.44 89 GLU A O 1
ATOM 690 N N . ALA A 1 90 ? -9.418 -10.640 22.062 1.00 95.38 90 ALA A N 1
ATOM 691 C CA . ALA A 1 90 ? -9.977 -11.873 22.625 1.00 95.38 90 ALA A CA 1
ATOM 692 C C . ALA A 1 90 ? -9.869 -11.923 24.161 1.00 95.38 90 ALA A C 1
ATOM 694 O O . ALA A 1 90 ? -10.830 -12.259 24.847 1.00 95.38 90 ALA A O 1
ATOM 695 N N . GLU A 1 91 ? -8.724 -11.513 24.708 1.00 96.31 91 GLU A N 1
ATOM 696 C CA . GLU A 1 91 ? -8.472 -11.501 26.152 1.00 96.31 91 GLU A CA 1
ATOM 697 C C . GLU A 1 91 ? -9.368 -10.491 26.878 1.00 96.31 91 GLU A C 1
ATOM 699 O O . GLU A 1 91 ? -9.859 -10.767 27.973 1.00 96.31 91 GLU A O 1
ATOM 704 N N . LEU A 1 92 ? -9.613 -9.328 26.266 1.00 96.44 92 LEU A N 1
ATOM 705 C CA . LEU A 1 92 ? -10.547 -8.338 26.801 1.00 96.44 92 LEU A CA 1
ATOM 706 C C . LEU A 1 92 ? -11.992 -8.831 26.723 1.00 96.44 92 LEU A C 1
ATOM 708 O O . LEU A 1 92 ? -12.742 -8.629 27.674 1.00 96.44 92 LEU A O 1
ATOM 712 N N . ILE A 1 93 ? -12.384 -9.500 25.636 1.00 97.31 93 ILE A N 1
ATOM 713 C CA . ILE A 1 93 ? -13.717 -10.101 25.494 1.00 97.31 93 ILE A CA 1
ATOM 714 C C . ILE A 1 93 ? -13.957 -11.151 26.583 1.00 97.31 93 ILE A C 1
ATOM 716 O O . ILE A 1 93 ? -15.007 -11.125 27.228 1.00 97.31 93 ILE A O 1
ATOM 720 N N . ASP A 1 94 ? -12.981 -12.015 26.857 1.00 96.94 94 ASP A N 1
ATOM 721 C CA . ASP A 1 94 ? -13.082 -13.019 27.920 1.00 96.94 94 ASP A CA 1
ATOM 722 C C . ASP A 1 94 ? -13.189 -12.370 29.313 1.00 96.94 94 ASP A C 1
ATOM 724 O O . ASP A 1 94 ? -14.007 -12.782 30.142 1.00 96.94 94 ASP A O 1
ATOM 728 N N . GLN A 1 95 ? -12.425 -11.301 29.567 1.00 96.56 95 GLN A N 1
ATOM 729 C CA . GLN A 1 95 ? -12.525 -10.530 30.813 1.00 96.56 95 GLN A CA 1
ATOM 730 C C . GLN A 1 95 ? -13.887 -9.844 30.965 1.00 96.56 95 GLN A C 1
ATOM 732 O O . GLN A 1 95 ? -14.481 -9.890 32.045 1.00 96.56 95 GLN A O 1
ATOM 737 N N . ILE A 1 96 ? -14.396 -9.224 29.896 1.00 96.75 96 ILE A N 1
ATOM 738 C CA . ILE A 1 96 ? -15.719 -8.589 29.876 1.00 96.75 96 ILE A CA 1
ATOM 739 C C . ILE A 1 96 ? -16.794 -9.632 30.153 1.00 96.75 96 ILE A C 1
ATOM 741 O O . ILE A 1 96 ? -17.689 -9.357 30.947 1.00 96.75 96 ILE A O 1
ATOM 745 N N . GLN A 1 97 ? -16.693 -10.828 29.564 1.00 96.50 97 GLN A N 1
ATOM 746 C CA . GLN A 1 97 ? -17.648 -11.904 29.802 1.00 96.50 97 GLN A CA 1
ATOM 747 C C . GLN A 1 97 ? -17.723 -12.259 31.292 1.00 96.50 97 GLN A C 1
ATOM 749 O O . GLN A 1 97 ? -18.806 -12.222 31.875 1.00 96.50 97 GLN A O 1
ATOM 754 N N . GLY A 1 98 ? -16.576 -12.532 31.923 1.00 93.94 98 GLY A N 1
ATOM 755 C CA . GLY A 1 98 ? -16.529 -12.889 33.343 1.00 93.94 98 GLY A CA 1
ATOM 756 C C . GLY A 1 98 ? -17.026 -11.767 34.262 1.00 93.94 98 GLY A C 1
ATOM 757 O O . GLY A 1 98 ? -17.802 -12.011 35.185 1.00 93.94 98 GLY A O 1
ATOM 758 N N . LEU A 1 99 ? -16.631 -10.519 33.992 1.00 93.25 99 LEU A N 1
ATOM 759 C CA . LEU A 1 99 ? -17.080 -9.356 34.766 1.00 93.25 99 LEU A CA 1
ATOM 760 C C . LEU A 1 99 ? -18.580 -9.084 34.589 1.00 93.25 99 LEU A C 1
ATOM 762 O O . LEU A 1 99 ? -19.251 -8.721 35.554 1.00 93.25 99 LEU A O 1
ATOM 766 N N . ALA A 1 100 ? -19.115 -9.270 33.382 1.00 92.31 100 ALA A N 1
ATOM 767 C CA . ALA A 1 100 ? -20.528 -9.074 33.088 1.00 92.31 100 ALA A CA 1
ATOM 768 C C . ALA A 1 100 ? -21.406 -10.148 33.734 1.00 92.31 100 ALA A C 1
ATOM 770 O O . ALA A 1 100 ? -22.455 -9.825 34.286 1.00 92.31 100 ALA A O 1
ATOM 771 N N . GLU A 1 101 ? -20.985 -11.415 33.708 1.00 90.81 101 GLU A N 1
ATOM 772 C CA . GLU A 1 101 ? -21.695 -12.497 34.398 1.00 90.81 101 GLU A CA 1
ATOM 773 C C . GLU A 1 101 ? -21.835 -12.191 35.898 1.00 90.81 101 GLU A C 1
ATOM 775 O O . GLU A 1 101 ? -22.940 -12.279 36.434 1.00 90.81 101 GLU A O 1
ATOM 780 N N . LEU A 1 102 ? -20.763 -11.723 36.550 1.00 87.12 102 LEU A N 1
ATOM 781 C CA . LEU A 1 102 ? -20.797 -11.286 37.953 1.00 87.12 102 LEU A CA 1
ATOM 782 C C . LEU A 1 102 ? -21.682 -10.050 38.166 1.00 87.12 102 LEU A C 1
ATOM 784 O O . LEU A 1 102 ? -22.476 -10.017 39.106 1.00 87.12 102 LEU A O 1
ATOM 788 N N . TYR A 1 103 ? -21.584 -9.058 37.276 1.00 86.69 103 TYR A N 1
ATOM 789 C CA . TYR A 1 103 ? -22.379 -7.828 37.331 1.00 86.69 103 TYR A CA 1
ATOM 790 C C . TYR A 1 103 ? -23.892 -8.103 37.286 1.00 86.69 103 TYR A C 1
ATOM 792 O O . TYR A 1 103 ? -24.664 -7.407 37.935 1.00 86.69 103 TYR A O 1
ATOM 800 N N . TRP A 1 104 ? -24.341 -9.128 36.559 1.00 84.06 104 TRP A N 1
ATOM 801 C CA . TRP A 1 104 ? -25.769 -9.458 36.469 1.00 84.06 104 TRP A CA 1
ATOM 802 C C . TRP A 1 104 ? -26.251 -10.488 37.507 1.00 84.06 104 TRP A C 1
ATOM 804 O O . TRP A 1 104 ? -27.460 -10.639 37.677 1.00 84.06 104 TRP A O 1
ATOM 814 N N . LEU A 1 105 ? -25.347 -11.213 38.178 1.00 79.12 105 LEU A N 1
ATOM 815 C CA . LEU A 1 105 ? -25.681 -12.225 39.195 1.00 79.12 105 LEU A CA 1
ATOM 816 C C . LEU A 1 105 ? -25.730 -11.661 40.622 1.00 79.12 105 LEU A C 1
ATOM 818 O O . LEU A 1 105 ? -26.517 -12.137 41.443 1.00 79.12 105 LEU A O 1
ATOM 822 N N . GLU A 1 106 ? -24.888 -10.679 40.939 1.00 67.25 106 GLU A N 1
ATOM 823 C CA . GLU A 1 106 ? -24.750 -10.134 42.292 1.00 67.25 106 GLU A CA 1
ATOM 824 C C . GLU A 1 106 ? -25.458 -8.779 42.445 1.00 67.25 106 GLU A C 1
ATOM 826 O O . GLU A 1 106 ? -25.654 -8.039 41.484 1.00 67.25 106 GLU A O 1
ATOM 831 N N . ARG A 1 107 ? -25.815 -8.402 43.686 1.00 63.75 107 ARG A N 1
ATOM 832 C CA . ARG A 1 107 ? -26.144 -7.002 44.006 1.00 63.75 107 ARG A CA 1
ATOM 833 C C . ARG A 1 107 ? -24.877 -6.177 43.774 1.00 63.75 107 ARG A C 1
ATOM 835 O O . ARG A 1 107 ? -23.997 -6.137 44.631 1.00 63.75 107 ARG A O 1
ATOM 842 N N . THR A 1 108 ? -24.786 -5.565 42.601 1.00 64.75 108 THR A N 1
ATOM 843 C CA . THR A 1 108 ? -23.579 -4.905 42.108 1.00 64.75 108 THR A CA 1
ATOM 844 C C . THR A 1 108 ? -23.057 -3.847 43.053 1.00 64.75 108 THR A C 1
ATOM 846 O O . THR A 1 108 ? -23.773 -2.933 43.467 1.00 64.75 108 THR A O 1
ATOM 849 N N . THR A 1 109 ? -21.763 -3.934 43.331 1.00 70.06 109 THR A N 1
ATOM 850 C CA . THR A 1 109 ? -21.025 -2.822 43.922 1.00 70.06 109 THR A CA 1
ATOM 851 C C . THR A 1 109 ? -20.662 -1.813 42.831 1.00 70.06 109 THR A C 1
ATOM 853 O O . THR A 1 109 ? -20.359 -2.190 41.697 1.00 70.06 109 THR A O 1
ATOM 856 N N . ASN A 1 110 ? -20.602 -0.523 43.180 1.00 79.31 110 ASN A N 1
ATOM 857 C CA . ASN A 1 110 ? -20.077 0.515 42.278 1.00 79.31 110 ASN A CA 1
ATOM 858 C C . ASN A 1 110 ? -18.686 0.147 41.722 1.00 79.31 110 ASN A C 1
ATOM 860 O O . ASN A 1 110 ? -18.339 0.529 40.610 1.00 79.31 110 ASN A O 1
ATOM 864 N N . GLN A 1 111 ? -17.894 -0.625 42.471 1.00 82.94 111 GLN A N 1
ATOM 865 C CA . GLN A 1 111 ? -16.564 -1.060 42.058 1.00 82.94 111 GLN A CA 1
ATOM 866 C C . GLN A 1 111 ? -16.596 -2.062 40.889 1.00 82.94 111 GLN A C 1
ATOM 868 O O . GLN A 1 111 ? -15.826 -1.900 39.945 1.00 82.94 111 GLN A O 1
ATOM 873 N N . GLN A 1 112 ? -17.498 -3.051 40.909 1.00 83.69 112 GLN A N 1
ATOM 874 C CA . GLN A 1 112 ? -17.663 -4.013 39.806 1.00 83.69 112 GLN A CA 1
ATOM 875 C C . GLN A 1 112 ? -18.123 -3.316 38.518 1.00 83.69 112 GLN A C 1
ATOM 877 O O . GLN A 1 112 ? -17.604 -3.605 37.441 1.00 83.69 112 GLN A O 1
ATOM 882 N N . GLN A 1 113 ? -19.041 -2.350 38.631 1.00 86.75 113 GLN A N 1
ATOM 883 C CA . GLN A 1 113 ? -19.494 -1.555 37.486 1.00 86.75 113 GLN A CA 1
ATOM 884 C C . GLN A 1 113 ? -18.352 -0.736 36.875 1.00 86.75 113 GLN A C 1
ATOM 886 O O . GLN A 1 113 ? -18.181 -0.735 35.658 1.00 86.75 113 GLN A O 1
ATOM 891 N N . VAL A 1 114 ? -17.554 -0.059 37.708 1.00 90.25 114 VAL A N 1
ATOM 892 C CA . VAL A 1 114 ? -16.398 0.728 37.251 1.00 90.25 114 VAL A CA 1
ATOM 893 C C . VAL A 1 114 ? -15.362 -0.164 36.571 1.00 90.25 114 VAL A C 1
ATOM 895 O O . VAL A 1 114 ? -14.812 0.227 35.544 1.00 90.25 114 VAL A O 1
ATOM 898 N N . GLN A 1 115 ? -15.117 -1.364 37.101 1.00 92.44 115 GLN A N 1
ATOM 899 C CA . GLN A 1 115 ? -14.177 -2.306 36.500 1.00 92.44 115 GLN A CA 1
ATOM 900 C C . GLN A 1 115 ? -14.669 -2.801 35.134 1.00 92.44 115 GLN A C 1
ATOM 902 O O . GLN A 1 115 ? -13.923 -2.713 34.164 1.00 92.44 115 GLN A O 1
ATOM 907 N N . LEU A 1 116 ? -15.931 -3.233 35.035 1.00 94.56 116 LEU A N 1
ATOM 908 C CA . LEU A 1 116 ? -16.540 -3.653 33.770 1.00 94.56 116 LEU A CA 1
ATOM 909 C C . LEU A 1 116 ? -16.519 -2.522 32.730 1.00 94.56 116 LEU A C 1
ATOM 911 O O . LEU A 1 116 ? -16.053 -2.720 31.609 1.00 94.56 116 LEU A O 1
ATOM 915 N N . ALA A 1 117 ? -16.956 -1.318 33.110 1.00 94.75 117 ALA A N 1
ATOM 916 C CA . ALA A 1 117 ? -16.926 -0.147 32.236 1.00 94.75 117 ALA A CA 1
ATOM 917 C C . ALA A 1 117 ? -15.496 0.217 31.804 1.00 94.75 117 ALA A C 1
ATOM 919 O O . ALA A 1 117 ? -15.269 0.605 30.658 1.00 94.75 117 ALA A O 1
ATOM 920 N N . GLY A 1 118 ? -14.521 0.072 32.705 1.00 96.38 118 GLY A N 1
ATOM 921 C CA . GLY A 1 118 ? -13.103 0.262 32.417 1.00 96.38 118 GLY A CA 1
ATOM 922 C C . GLY A 1 118 ? -12.594 -0.711 31.355 1.00 96.38 118 GLY A C 1
ATOM 923 O O . GLY A 1 118 ? -11.987 -0.272 30.379 1.00 96.38 118 GLY A O 1
ATOM 924 N N . THR A 1 119 ? -12.891 -2.005 31.493 1.00 97.19 119 THR A N 1
ATOM 925 C CA . THR A 1 119 ? -12.481 -3.031 30.521 1.00 97.19 119 THR A CA 1
ATOM 926 C C . THR A 1 119 ? -13.166 -2.839 29.163 1.00 97.19 119 THR A C 1
ATOM 928 O O . THR A 1 119 ? -12.513 -2.945 28.127 1.00 97.19 119 THR A O 1
ATOM 931 N N . ILE A 1 120 ? -14.449 -2.462 29.129 1.00 97.62 120 ILE A N 1
ATOM 932 C CA . ILE A 1 120 ? -15.149 -2.152 27.868 1.00 97.62 120 ILE A CA 1
ATOM 933 C C . ILE A 1 120 ? -14.546 -0.912 27.186 1.00 97.62 120 ILE A C 1
ATOM 935 O O . ILE A 1 120 ? -14.345 -0.898 25.972 1.00 97.62 120 ILE A O 1
ATOM 939 N N . ASN A 1 121 ? -14.197 0.126 27.951 1.00 97.12 121 ASN A N 1
ATOM 940 C CA . ASN A 1 121 ? -13.503 1.294 27.404 1.00 97.12 121 ASN A CA 1
ATOM 941 C C . ASN A 1 121 ? -12.112 0.945 26.862 1.00 97.12 121 ASN A C 1
ATOM 943 O O . ASN A 1 121 ? -11.690 1.513 25.853 1.00 97.12 121 ASN A O 1
ATOM 947 N N . GLN A 1 122 ? -11.398 0.012 27.497 1.00 96.75 122 GLN A N 1
ATOM 948 C CA . GLN A 1 122 ? -10.129 -0.492 26.973 1.00 96.75 122 GLN A CA 1
ATOM 949 C C . GLN A 1 122 ? -10.330 -1.182 25.620 1.00 96.75 122 GLN A C 1
ATOM 951 O O . GLN A 1 122 ? -9.600 -0.858 24.686 1.00 96.75 122 GLN A O 1
ATOM 956 N N . LEU A 1 123 ? -11.360 -2.027 25.478 1.00 96.44 123 LEU A N 1
ATOM 957 C CA . LEU A 1 123 ? -11.728 -2.660 24.205 1.00 96.44 123 LEU A CA 1
ATOM 958 C C . LEU A 1 123 ? -11.986 -1.625 23.094 1.00 96.44 123 LEU A C 1
ATOM 960 O O . LEU A 1 123 ? -11.455 -1.748 21.988 1.00 96.44 123 LEU A O 1
ATOM 964 N N . ALA A 1 124 ? -12.758 -0.574 23.390 1.00 95.81 124 ALA A N 1
ATOM 965 C CA . ALA A 1 124 ? -12.996 0.516 22.443 1.00 95.81 124 ALA A CA 1
ATOM 966 C C . ALA A 1 124 ? -11.694 1.255 22.085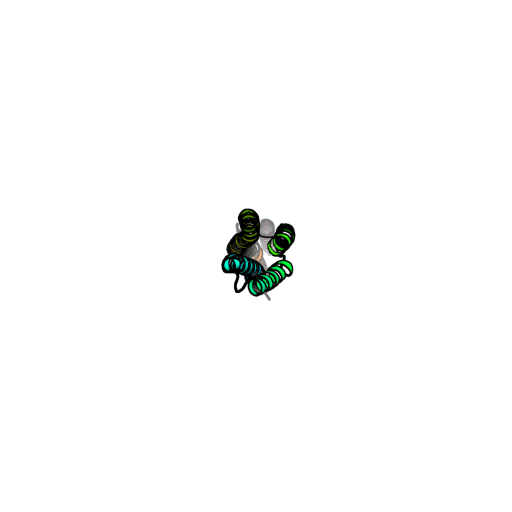 1.00 95.81 124 ALA A C 1
ATOM 968 O O . ALA A 1 124 ? -11.444 1.568 20.922 1.00 95.81 124 ALA A O 1
ATOM 969 N N . THR A 1 125 ? -10.844 1.513 23.081 1.00 95.56 125 THR A N 1
ATOM 970 C CA . THR A 1 125 ? -9.589 2.254 22.908 1.00 95.56 125 THR A CA 1
ATOM 971 C C . THR A 1 125 ? -8.613 1.514 22.002 1.00 95.56 125 THR A C 1
ATOM 973 O O . THR A 1 125 ? -8.071 2.130 21.085 1.00 95.56 125 THR A O 1
ATOM 976 N N . ILE A 1 126 ? -8.409 0.208 22.206 1.00 94.69 126 ILE A N 1
ATOM 977 C CA . ILE A 1 126 ? -7.485 -0.567 21.366 1.00 94.69 126 ILE A CA 1
ATOM 978 C C . ILE A 1 126 ? -7.968 -0.633 19.912 1.00 94.69 126 ILE A C 1
ATOM 980 O O . ILE A 1 126 ? -7.164 -0.501 18.990 1.00 94.69 126 ILE A O 1
ATOM 984 N N . ASN A 1 127 ? -9.283 -0.730 19.694 1.00 94.00 127 ASN A N 1
ATOM 985 C CA . ASN A 1 127 ? -9.868 -0.727 18.358 1.00 94.00 127 ASN A CA 1
ATOM 986 C C . ASN A 1 127 ? -9.709 0.638 17.668 1.00 94.00 127 ASN A C 1
ATOM 988 O O . ASN A 1 127 ? -9.277 0.689 16.516 1.00 94.00 127 ASN A O 1
ATOM 992 N N . MET A 1 128 ? -9.967 1.746 18.374 1.00 92.94 128 MET A N 1
ATOM 993 C CA . MET A 1 128 ? -9.745 3.103 17.849 1.00 92.94 128 MET A CA 1
ATOM 994 C C . MET A 1 128 ? -8.269 3.364 17.517 1.00 92.94 128 MET A C 1
ATOM 996 O O . MET A 1 128 ? -7.961 3.910 16.458 1.00 92.94 128 MET A O 1
ATOM 1000 N N . GLN A 1 129 ? -7.343 2.936 18.380 1.00 92.62 129 GLN A N 1
ATOM 1001 C CA . GLN A 1 129 ? -5.904 3.053 18.122 1.00 92.62 129 GLN A CA 1
ATOM 1002 C C . GLN A 1 129 ? -5.484 2.231 16.900 1.00 92.62 129 GLN A C 1
ATOM 1004 O O . GLN A 1 129 ? -4.734 2.716 16.051 1.00 92.62 129 GLN A O 1
ATOM 1009 N N . ALA A 1 130 ? -6.001 1.008 16.769 1.00 90.00 130 ALA A N 1
ATOM 1010 C CA . ALA A 1 130 ? -5.751 0.181 15.598 1.00 90.00 130 ALA A CA 1
ATOM 1011 C C . ALA A 1 130 ? -6.281 0.830 14.307 1.00 90.00 130 ALA A C 1
ATOM 1013 O O . ALA A 1 130 ? -5.613 0.743 13.276 1.00 90.00 130 ALA A O 1
ATOM 1014 N N . MET A 1 131 ? -7.430 1.516 14.354 1.00 89.44 131 MET A N 1
ATOM 1015 C CA . MET A 1 131 ? -7.950 2.284 13.214 1.00 89.44 131 MET A CA 1
ATOM 1016 C C . MET A 1 131 ? -7.012 3.430 12.830 1.00 89.44 131 MET A C 1
ATOM 1018 O O . MET A 1 131 ? -6.659 3.562 11.661 1.00 89.44 131 MET A O 1
ATOM 1022 N N . GLU A 1 132 ? -6.551 4.217 13.804 1.00 89.81 132 GLU A N 1
ATOM 1023 C CA . GLU A 1 132 ? -5.655 5.352 13.556 1.00 89.81 132 GLU A CA 1
ATOM 1024 C C . GLU A 1 132 ? -4.317 4.911 12.939 1.00 89.81 132 GLU A C 1
ATOM 1026 O O . GLU A 1 132 ? -3.819 5.527 11.992 1.00 89.81 132 GLU A O 1
ATOM 1031 N N . VAL A 1 133 ? -3.734 3.822 13.448 1.00 87.19 133 VAL A N 1
ATOM 1032 C CA . VAL A 1 133 ? -2.481 3.271 12.916 1.00 87.19 133 VAL A CA 1
ATOM 1033 C C . VAL A 1 133 ? -2.672 2.750 11.491 1.00 87.19 133 VAL A C 1
ATOM 1035 O O . VAL A 1 133 ? -1.833 3.022 10.627 1.00 87.19 133 VAL A O 1
ATOM 1038 N N . LYS A 1 134 ? -3.766 2.027 11.219 1.00 83.69 134 LYS A N 1
ATOM 1039 C CA . LYS A 1 134 ? -4.054 1.482 9.884 1.00 83.69 134 LYS A CA 1
ATOM 1040 C C . LYS A 1 134 ? -4.345 2.582 8.862 1.00 83.69 134 LYS A C 1
ATOM 1042 O O . LYS A 1 134 ? -3.802 2.506 7.763 1.00 83.69 134 LYS A O 1
ATOM 1047 N N . ASP A 1 135 ? -5.086 3.625 9.229 1.00 83.88 135 ASP A N 1
ATOM 1048 C CA . ASP A 1 135 ? -5.352 4.782 8.362 1.00 83.88 135 ASP A CA 1
ATOM 1049 C C . ASP A 1 135 ? -4.060 5.539 8.003 1.00 83.88 135 ASP A C 1
ATOM 1051 O O . ASP A 1 135 ? -3.733 5.724 6.828 1.00 83.88 135 ASP A O 1
ATOM 1055 N N . LYS A 1 136 ? -3.227 5.875 8.998 1.00 83.38 136 LYS A N 1
ATOM 1056 C CA . LYS A 1 136 ? -1.920 6.517 8.752 1.00 83.38 136 LYS A CA 1
ATOM 1057 C C . LYS A 1 136 ? -1.010 5.665 7.865 1.00 83.38 136 LYS A C 1
ATOM 1059 O O . LYS A 1 136 ? -0.311 6.179 6.985 1.00 83.38 136 LYS A O 1
ATOM 1064 N N . THR A 1 137 ? -1.017 4.353 8.080 1.00 79.31 137 THR A N 1
ATOM 1065 C CA . THR A 1 137 ? -0.233 3.406 7.279 1.00 79.31 137 THR A CA 1
ATOM 1066 C C . THR A 1 137 ? -0.748 3.347 5.837 1.00 79.31 137 THR A C 1
ATOM 1068 O O . THR A 1 137 ? 0.050 3.389 4.903 1.00 79.31 137 THR A O 1
ATOM 1071 N N . ALA A 1 138 ? -2.068 3.349 5.629 1.00 77.69 138 ALA A N 1
ATOM 1072 C CA . ALA A 1 138 ? -2.687 3.392 4.303 1.00 77.69 138 ALA A CA 1
ATOM 1073 C C . ALA A 1 138 ? -2.254 4.625 3.502 1.00 77.69 138 ALA A C 1
ATOM 1075 O O . ALA A 1 138 ? -1.805 4.519 2.357 1.00 77.69 138 ALA A O 1
ATOM 1076 N N . GLN A 1 139 ? -2.353 5.797 4.133 1.00 77.12 139 GLN A N 1
ATOM 1077 C CA . GLN A 1 139 ? -2.042 7.078 3.505 1.00 77.12 139 GLN A CA 1
ATOM 1078 C C . GLN A 1 139 ? -0.563 7.167 3.117 1.00 77.12 139 GLN A C 1
ATOM 1080 O O . GLN A 1 139 ? -0.227 7.591 2.008 1.00 77.12 139 GLN A O 1
ATOM 1085 N N . THR A 1 140 ? 0.329 6.728 4.006 1.00 77.06 140 THR A N 1
ATOM 1086 C CA . THR A 1 140 ? 1.777 6.766 3.759 1.00 77.06 140 THR A CA 1
ATOM 1087 C C . THR A 1 140 ? 2.214 5.766 2.689 1.00 77.06 140 THR A C 1
ATOM 1089 O O . THR A 1 140 ? 2.955 6.150 1.783 1.00 77.06 140 THR A O 1
ATOM 1092 N N . ILE A 1 141 ? 1.719 4.522 2.714 1.00 76.62 141 ILE A N 1
ATOM 1093 C CA . ILE A 1 141 ? 2.034 3.511 1.688 1.00 76.62 141 ILE A CA 1
ATOM 1094 C C . ILE A 1 141 ? 1.571 3.971 0.303 1.00 76.62 141 ILE A C 1
ATOM 1096 O O . ILE A 1 141 ? 2.333 3.865 -0.661 1.00 76.62 141 ILE A O 1
ATOM 1100 N N . SER A 1 142 ? 0.356 4.517 0.203 1.00 71.94 142 SER A N 1
ATOM 1101 C CA . SER A 1 142 ? -0.198 4.984 -1.069 1.00 71.94 142 SER A CA 1
ATOM 1102 C C . SER A 1 142 ? 0.627 6.136 -1.657 1.00 71.94 142 SER A C 1
ATOM 1104 O O . SER A 1 142 ? 1.096 6.062 -2.797 1.00 71.94 142 SER A O 1
ATOM 1106 N N . LEU A 1 143 ? 0.909 7.168 -0.852 1.00 76.81 143 LEU A N 1
ATOM 1107 C CA . LEU A 1 143 ? 1.626 8.353 -1.320 1.00 76.81 143 LEU A CA 1
ATOM 1108 C C . LEU A 1 143 ? 3.102 8.058 -1.634 1.00 76.81 143 LEU A C 1
ATOM 1110 O O . LEU A 1 143 ? 3.596 8.425 -2.702 1.00 76.81 143 LEU A O 1
ATOM 1114 N N . THR A 1 144 ? 3.822 7.393 -0.726 1.00 81.44 144 THR A N 1
ATOM 1115 C CA . THR A 1 144 ? 5.246 7.080 -0.924 1.00 81.44 144 THR A CA 1
ATOM 1116 C C . THR A 1 144 ? 5.442 6.069 -2.052 1.00 81.44 144 THR A C 1
ATOM 1118 O O . THR A 1 144 ? 6.366 6.223 -2.855 1.00 81.44 144 THR A O 1
ATOM 1121 N N . GLY A 1 145 ? 4.557 5.073 -2.166 1.00 81.75 145 GLY A N 1
ATOM 1122 C CA . GLY A 1 145 ? 4.597 4.077 -3.234 1.00 81.75 145 GLY A CA 1
ATOM 1123 C C . GLY A 1 145 ? 4.412 4.694 -4.622 1.00 81.75 145 GLY A C 1
ATOM 1124 O O . GLY A 1 145 ? 5.197 4.409 -5.530 1.00 81.75 145 GLY A O 1
ATOM 1125 N N . ALA A 1 146 ? 3.442 5.601 -4.775 1.00 84.12 146 ALA A N 1
ATOM 1126 C CA . ALA A 1 146 ? 3.207 6.302 -6.036 1.00 84.12 146 ALA A CA 1
ATOM 1127 C C . ALA A 1 146 ? 4.422 7.141 -6.473 1.00 84.12 146 ALA A C 1
ATOM 1129 O O . ALA A 1 146 ? 4.857 7.052 -7.625 1.00 84.12 146 ALA A O 1
ATOM 1130 N N . TRP A 1 147 ? 5.029 7.900 -5.550 1.00 86.25 147 TRP A N 1
ATOM 1131 C CA . TRP A 1 147 ? 6.241 8.679 -5.838 1.00 86.25 147 TRP A CA 1
ATOM 1132 C C . TRP A 1 147 ? 7.437 7.800 -6.211 1.00 86.25 147 TRP A C 1
ATOM 1134 O O . TRP A 1 147 ? 8.166 8.129 -7.149 1.00 86.25 147 TRP A O 1
ATOM 1144 N N . ALA A 1 148 ? 7.628 6.671 -5.524 1.00 87.81 148 ALA A N 1
ATOM 1145 C CA . ALA A 1 148 ? 8.703 5.733 -5.830 1.00 87.81 148 ALA A CA 1
ATOM 1146 C C . ALA A 1 148 ? 8.558 5.144 -7.243 1.00 87.81 148 ALA A C 1
ATOM 1148 O O . ALA A 1 148 ? 9.523 5.143 -8.010 1.00 87.81 148 ALA A O 1
ATOM 1149 N N . ILE A 1 149 ? 7.351 4.709 -7.628 1.00 89.94 149 ILE A N 1
ATOM 1150 C CA . ILE A 1 149 ? 7.085 4.203 -8.984 1.00 89.94 149 ILE A CA 1
ATOM 1151 C C . ILE A 1 149 ? 7.290 5.305 -10.025 1.00 89.94 149 ILE A C 1
ATOM 1153 O O . ILE A 1 149 ? 7.940 5.066 -11.043 1.00 89.94 149 ILE A O 1
ATOM 1157 N N . GLY A 1 150 ? 6.786 6.516 -9.771 1.00 89.19 150 GLY A N 1
ATOM 1158 C CA . GLY A 1 150 ? 6.975 7.660 -10.664 1.00 89.19 150 GLY A CA 1
ATOM 1159 C C . GLY A 1 150 ? 8.454 7.972 -10.908 1.00 89.19 150 GLY A C 1
ATOM 1160 O O . GLY A 1 150 ? 8.875 8.143 -12.053 1.00 89.19 150 GLY A O 1
ATOM 1161 N N . LEU A 1 151 ? 9.266 7.966 -9.848 1.00 92.19 151 LEU A N 1
ATOM 1162 C CA . LEU A 1 151 ? 10.710 8.180 -9.937 1.00 92.19 151 LEU A CA 1
ATOM 1163 C C . LEU A 1 151 ? 11.412 7.047 -10.698 1.00 92.19 151 LEU A C 1
ATOM 1165 O O . LEU A 1 151 ? 12.259 7.316 -11.550 1.00 92.19 151 LEU A O 1
ATOM 1169 N N . LEU A 1 152 ? 11.039 5.788 -10.453 1.00 90.88 152 LEU A N 1
ATOM 1170 C CA . LEU A 1 152 ? 11.578 4.639 -11.186 1.00 90.88 152 LEU A CA 1
ATOM 1171 C C . LEU A 1 152 ? 11.226 4.688 -12.677 1.00 90.88 152 LEU A C 1
ATOM 1173 O O . LEU A 1 152 ? 12.084 4.409 -13.516 1.00 90.88 152 LEU A O 1
ATOM 1177 N N . LEU A 1 153 ? 10.000 5.086 -13.023 1.00 92.94 153 LEU A N 1
ATOM 1178 C CA . LEU A 1 153 ? 9.585 5.285 -14.412 1.00 92.94 153 LEU A CA 1
ATOM 1179 C C . LEU A 1 153 ? 10.389 6.394 -15.077 1.00 92.94 153 LEU A C 1
ATOM 1181 O O . LEU A 1 153 ? 10.901 6.203 -16.181 1.00 92.94 153 LEU A O 1
ATOM 1185 N N . PHE A 1 154 ? 10.542 7.527 -14.394 1.00 92.31 154 PHE A N 1
ATOM 1186 C CA . PHE A 1 154 ? 11.323 8.650 -14.892 1.00 92.31 154 PHE A CA 1
ATOM 1187 C C . PHE A 1 154 ? 12.780 8.249 -15.158 1.00 92.31 154 PHE A C 1
ATOM 1189 O O . PHE A 1 154 ? 13.298 8.488 -16.252 1.00 92.31 154 PHE A O 1
ATOM 1196 N N . LEU A 1 155 ? 13.425 7.572 -14.202 1.00 94.25 155 LEU A N 1
ATOM 1197 C CA . LEU A 1 155 ? 14.793 7.076 -14.362 1.00 94.2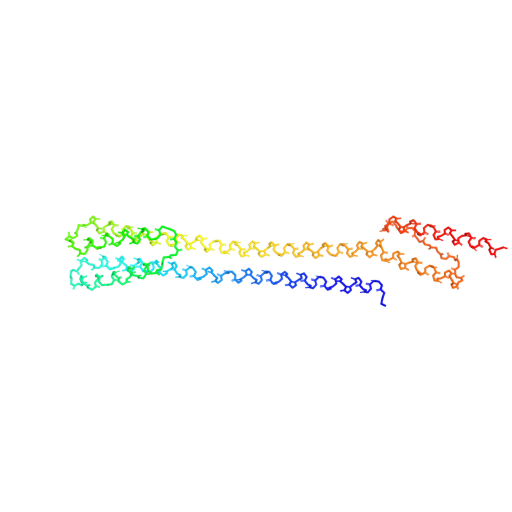5 155 LEU A CA 1
ATOM 1198 C C . LEU A 1 155 ? 14.899 6.037 -15.481 1.00 94.25 155 LEU A C 1
ATOM 1200 O O . LEU A 1 155 ? 15.817 6.116 -16.294 1.00 94.25 155 LEU A O 1
ATOM 1204 N N . SER A 1 156 ? 13.956 5.097 -15.564 1.00 91.56 156 SER A N 1
ATOM 1205 C CA . SER A 1 156 ? 13.933 4.063 -16.604 1.00 91.56 156 SER A CA 1
ATOM 1206 C C . SER A 1 156 ? 13.849 4.676 -18.003 1.00 91.56 156 SER A C 1
ATOM 1208 O O . SER A 1 156 ? 14.676 4.376 -18.867 1.00 91.56 156 SER A O 1
ATOM 1210 N N . ILE A 1 157 ? 12.917 5.610 -18.215 1.00 90.88 157 ILE A N 1
ATOM 1211 C CA . ILE A 1 157 ? 12.771 6.322 -19.490 1.00 90.88 157 ILE A CA 1
ATOM 1212 C C . ILE A 1 157 ? 14.029 7.151 -19.787 1.00 90.88 157 ILE A C 1
ATOM 1214 O O . ILE A 1 157 ? 14.520 7.140 -20.919 1.00 90.88 157 ILE A O 1
ATOM 1218 N N . GLY A 1 158 ? 14.594 7.826 -18.781 1.00 92.38 158 GLY A N 1
ATOM 1219 C CA . GLY A 1 158 ? 15.833 8.595 -18.918 1.00 92.38 158 GLY A CA 1
ATOM 1220 C C . GLY A 1 158 ? 17.018 7.733 -19.363 1.00 92.38 158 GLY A C 1
ATOM 1221 O O . GLY A 1 158 ? 17.724 8.085 -20.312 1.00 92.38 158 GLY A O 1
ATOM 1222 N N . ILE A 1 159 ? 17.196 6.564 -18.744 1.00 92.56 159 ILE A N 1
ATOM 1223 C CA . ILE A 1 159 ? 18.225 5.583 -19.110 1.00 92.56 159 ILE A CA 1
ATOM 1224 C C . ILE A 1 159 ? 18.003 5.094 -20.544 1.00 92.56 159 ILE A C 1
ATOM 1226 O O . ILE A 1 159 ? 18.940 5.096 -21.342 1.00 92.56 159 ILE A O 1
ATOM 1230 N N . GLN A 1 160 ? 16.772 4.734 -20.915 1.00 90.25 160 GLN A N 1
ATOM 1231 C CA . GLN A 1 160 ? 16.445 4.293 -22.276 1.00 90.25 160 GLN A CA 1
ATOM 1232 C C . GLN A 1 160 ? 16.758 5.373 -23.321 1.00 90.25 160 GLN A C 1
ATOM 1234 O O . GLN A 1 160 ? 17.327 5.076 -24.376 1.00 90.25 160 GLN A O 1
ATOM 1239 N N . PHE A 1 161 ? 16.439 6.635 -23.025 1.00 90.81 161 PHE A N 1
ATOM 1240 C CA . PHE A 1 161 ? 16.747 7.757 -23.906 1.00 90.81 161 PHE A CA 1
ATOM 1241 C C . PHE A 1 161 ? 18.258 7.970 -24.047 1.00 90.81 161 PHE A C 1
ATOM 1243 O O . PHE A 1 161 ? 18.760 8.118 -25.165 1.00 90.81 161 PHE A O 1
ATOM 1250 N N . PHE A 1 162 ? 18.996 7.916 -22.935 1.00 91.75 162 PHE A N 1
ATOM 1251 C CA . PHE A 1 162 ? 20.452 8.028 -22.927 1.00 91.75 162 PHE A CA 1
ATOM 1252 C C . PHE A 1 162 ? 21.119 6.913 -23.741 1.00 91.75 162 PHE A C 1
ATOM 1254 O O . PHE A 1 162 ? 21.950 7.194 -24.607 1.00 91.75 162 PHE A O 1
ATOM 1261 N N . PHE A 1 163 ? 20.718 5.655 -23.528 1.00 88.81 163 PHE A N 1
ATOM 1262 C CA . PHE A 1 163 ? 21.219 4.519 -24.302 1.00 88.81 163 PHE A CA 1
ATOM 1263 C C . PHE A 1 163 ? 20.912 4.677 -25.786 1.00 88.81 163 PHE A C 1
ATOM 1265 O O . PHE A 1 163 ? 21.808 4.527 -26.609 1.00 88.81 163 PHE A O 1
ATOM 1272 N N . ARG A 1 164 ? 19.683 5.061 -26.145 1.00 87.50 164 ARG A N 1
ATOM 1273 C CA . ARG A 1 164 ? 19.322 5.324 -27.541 1.00 87.50 164 ARG A CA 1
ATOM 1274 C C . ARG A 1 164 ? 20.221 6.391 -28.159 1.00 87.50 164 ARG A C 1
ATOM 1276 O O . ARG A 1 164 ? 20.750 6.180 -29.249 1.00 87.50 164 ARG A O 1
ATOM 1283 N N . PHE A 1 165 ? 20.386 7.529 -27.490 1.00 87.06 165 PHE A N 1
ATOM 1284 C CA . PHE A 1 165 ? 21.206 8.627 -27.995 1.00 87.06 165 PHE A CA 1
ATOM 1285 C C . PHE A 1 165 ? 22.666 8.195 -28.185 1.00 87.06 165 PHE A C 1
ATOM 1287 O O . PHE A 1 165 ? 23.273 8.455 -29.230 1.00 87.06 165 PHE A O 1
ATOM 1294 N N . LYS A 1 166 ? 23.212 7.466 -27.208 1.00 86.62 166 LYS A N 1
ATOM 1295 C CA . LYS A 1 166 ? 24.587 6.970 -27.243 1.00 86.62 166 LYS A CA 1
ATOM 1296 C C . LYS A 1 166 ? 24.786 5.904 -28.321 1.00 86.62 166 LYS A C 1
ATOM 1298 O O . LYS A 1 166 ? 25.717 6.018 -29.103 1.00 86.62 166 LYS A O 1
ATOM 1303 N N . THR A 1 167 ? 23.903 4.916 -28.437 1.00 86.69 167 THR A N 1
ATOM 1304 C CA . THR A 1 167 ? 24.007 3.859 -29.458 1.00 86.69 167 THR A CA 1
ATOM 1305 C C . THR A 1 167 ? 23.846 4.414 -30.870 1.00 86.69 167 THR A C 1
ATOM 1307 O O . THR A 1 167 ? 24.586 4.027 -31.774 1.00 86.69 167 THR A O 1
ATOM 1310 N N . VAL A 1 168 ? 22.913 5.347 -31.084 1.00 86.88 168 VAL A N 1
ATOM 1311 C CA . VAL A 1 168 ? 22.717 5.939 -32.413 1.00 86.88 168 VAL A CA 1
ATOM 1312 C C . VAL A 1 168 ? 23.929 6.771 -32.829 1.00 86.88 168 VAL A C 1
ATOM 1314 O O . VAL A 1 168 ? 24.398 6.617 -33.953 1.00 86.88 168 VAL A O 1
ATOM 1317 N N . SER A 1 169 ? 24.456 7.619 -31.942 1.00 85.06 169 SER A N 1
ATOM 1318 C CA . SER A 1 169 ? 25.598 8.485 -32.270 1.00 85.06 169 SER A CA 1
ATOM 1319 C C . SER A 1 169 ? 26.934 7.741 -32.330 1.00 85.06 169 SER A C 1
ATOM 1321 O O . SER A 1 169 ? 27.777 8.084 -33.155 1.00 85.06 169 SER A O 1
ATOM 1323 N N . ALA A 1 170 ? 27.129 6.722 -31.489 1.00 86.19 170 ALA A N 1
ATOM 1324 C CA . ALA A 1 170 ? 28.407 6.026 -31.376 1.00 86.19 170 ALA A CA 1
ATOM 1325 C C . ALA A 1 170 ? 28.540 4.792 -32.276 1.00 86.19 170 ALA A C 1
ATOM 1327 O O . ALA A 1 170 ? 29.665 4.349 -32.511 1.00 86.19 170 ALA A O 1
ATOM 1328 N N . LEU A 1 171 ? 27.422 4.221 -32.743 1.00 86.31 171 LEU A N 1
ATOM 1329 C CA . LEU A 1 171 ? 27.420 2.956 -33.482 1.00 86.31 171 LEU A CA 1
ATOM 1330 C C . LEU A 1 171 ? 26.616 3.008 -34.783 1.00 86.31 171 LEU A C 1
ATOM 1332 O O . LEU A 1 171 ? 27.167 2.726 -35.841 1.00 86.31 171 LEU A O 1
ATOM 1336 N N . VAL A 1 172 ? 25.340 3.402 -34.734 1.00 86.62 172 VAL A N 1
ATOM 1337 C CA . VAL A 1 172 ? 24.470 3.353 -35.927 1.00 86.62 172 VAL A CA 1
ATOM 1338 C C . VAL A 1 172 ? 24.882 4.386 -36.977 1.00 86.62 172 VAL A C 1
ATOM 1340 O O . VAL A 1 172 ? 25.073 4.023 -38.131 1.00 86.62 172 VAL A O 1
ATOM 1343 N N . SER A 1 173 ? 25.053 5.654 -36.590 1.00 85.88 173 SER A N 1
ATOM 1344 C CA . SER A 1 173 ? 25.397 6.725 -37.537 1.00 85.88 173 SER A CA 1
ATOM 1345 C C . SER A 1 173 ? 26.762 6.514 -38.205 1.00 85.88 173 SER A C 1
ATOM 1347 O O . SER A 1 173 ? 26.835 6.671 -39.421 1.00 85.88 173 SER A O 1
ATOM 1349 N N . PRO A 1 174 ? 27.830 6.123 -37.480 1.00 85.19 174 PRO A N 1
ATOM 1350 C CA . PRO A 1 174 ? 29.107 5.814 -38.118 1.00 85.19 174 PRO A CA 1
ATOM 1351 C C . PRO A 1 174 ? 29.048 4.606 -39.063 1.00 85.19 174 PRO A C 1
ATOM 1353 O O . PRO A 1 174 ? 29.725 4.600 -40.084 1.00 85.19 174 PRO A O 1
ATOM 1356 N N . LEU A 1 175 ? 28.242 3.581 -38.755 1.00 87.00 175 LEU A N 1
ATOM 1357 C CA . LEU A 1 175 ? 28.054 2.434 -39.652 1.00 87.00 175 LEU A CA 1
ATOM 1358 C C . LEU A 1 175 ? 27.309 2.820 -40.935 1.00 87.00 175 LEU A C 1
ATOM 1360 O O . LEU A 1 175 ? 27.687 2.358 -42.009 1.00 87.00 175 LEU A O 1
ATOM 1364 N N . GLU A 1 176 ? 26.278 3.664 -40.836 1.00 86.44 176 GLU A N 1
ATOM 1365 C CA . GLU A 1 176 ? 25.590 4.220 -42.010 1.00 86.44 176 GLU A CA 1
ATOM 1366 C C . GLU A 1 176 ? 26.574 5.020 -42.882 1.00 86.44 176 GLU A C 1
ATOM 1368 O O . GLU A 1 176 ? 26.624 4.815 -44.092 1.00 86.44 176 GLU A O 1
ATOM 1373 N N . GLU A 1 177 ? 27.437 5.840 -42.270 1.00 86.81 177 GLU A N 1
ATOM 1374 C CA . GLU A 1 177 ? 28.475 6.588 -42.992 1.00 86.81 177 GLU A CA 1
ATOM 1375 C C . GLU A 1 177 ? 29.485 5.667 -43.699 1.00 86.81 177 GLU A C 1
ATOM 1377 O O . GLU A 1 177 ? 29.832 5.905 -44.857 1.00 86.81 177 GLU A O 1
ATOM 1382 N N . LEU A 1 178 ? 29.939 4.598 -43.036 1.00 87.50 178 LEU A N 1
ATOM 1383 C CA . LEU A 1 178 ? 30.852 3.614 -43.627 1.00 87.50 178 LEU A CA 1
ATOM 1384 C C . LEU A 1 178 ? 30.250 2.928 -44.856 1.00 87.50 178 LEU A C 1
ATOM 1386 O O . LEU A 1 178 ? 30.929 2.797 -45.877 1.00 87.50 178 LEU A O 1
ATOM 1390 N N . LEU A 1 179 ? 28.989 2.499 -44.763 1.00 86.94 179 LEU A N 1
ATOM 1391 C CA . LEU A 1 179 ? 28.289 1.862 -45.878 1.00 86.94 179 LEU A CA 1
ATOM 1392 C C . LEU A 1 179 ? 28.131 2.831 -47.053 1.00 86.94 179 LEU A C 1
ATOM 1394 O O . LEU A 1 179 ? 28.460 2.464 -48.179 1.00 86.94 179 LEU A O 1
ATOM 1398 N N . ASP A 1 180 ? 27.738 4.079 -46.788 1.00 88.00 180 ASP A N 1
ATOM 1399 C CA . ASP A 1 180 ? 27.620 5.114 -47.817 1.00 88.00 180 ASP A CA 1
ATOM 1400 C C . ASP A 1 180 ? 28.960 5.381 -48.523 1.00 88.00 180 ASP A C 1
ATOM 1402 O O . ASP A 1 180 ? 29.002 5.615 -49.733 1.00 88.00 180 ASP A O 1
ATOM 1406 N N . ILE A 1 181 ? 30.080 5.377 -47.795 1.00 87.75 181 ILE A N 1
ATOM 1407 C CA . ILE A 1 181 ? 31.409 5.618 -48.378 1.00 87.75 181 ILE A CA 1
ATOM 1408 C C . ILE A 1 181 ? 31.846 4.453 -49.261 1.00 87.75 181 ILE A C 1
ATOM 1410 O O . ILE A 1 181 ? 32.350 4.688 -50.361 1.00 87.75 181 ILE A O 1
ATOM 1414 N N . LEU A 1 182 ? 31.646 3.216 -48.804 1.00 86.62 182 LEU A N 1
ATOM 1415 C CA . LEU A 1 182 ? 31.962 2.022 -49.586 1.00 86.62 182 LEU A CA 1
ATOM 1416 C C . LEU A 1 182 ? 31.124 1.957 -50.868 1.00 86.62 182 LEU A C 1
ATOM 1418 O O . LEU A 1 182 ? 31.671 1.684 -51.939 1.00 86.62 182 LEU A O 1
ATOM 1422 N N . ASP A 1 183 ? 29.832 2.279 -50.783 1.00 88.62 183 ASP A N 1
ATOM 1423 C CA . ASP A 1 183 ? 28.933 2.313 -51.939 1.00 88.62 183 ASP A CA 1
ATOM 1424 C C . ASP A 1 183 ? 29.375 3.374 -52.965 1.00 88.62 183 ASP A C 1
ATOM 1426 O O . ASP A 1 183 ? 29.537 3.085 -54.155 1.00 88.62 183 ASP A O 1
ATOM 1430 N N . ASN A 1 184 ? 29.726 4.578 -52.495 1.00 85.69 184 ASN A N 1
ATOM 1431 C CA . ASN A 1 184 ? 30.278 5.646 -53.336 1.00 85.69 184 ASN A CA 1
ATOM 1432 C C . ASN A 1 184 ? 31.622 5.273 -53.981 1.00 85.69 184 ASN A C 1
ATOM 1434 O O . ASN A 1 184 ? 31.854 5.589 -55.151 1.00 85.69 184 ASN A O 1
ATOM 1438 N N . PHE A 1 185 ? 32.506 4.595 -53.244 1.00 86.31 185 PHE A N 1
ATOM 1439 C CA . PHE A 1 185 ? 33.784 4.130 -53.778 1.00 86.31 185 PHE A CA 1
ATOM 1440 C C . PHE A 1 185 ? 33.585 3.086 -54.877 1.00 86.31 185 PHE A C 1
ATOM 1442 O O . PHE A 1 185 ? 34.237 3.162 -55.923 1.00 86.31 185 PHE A O 1
ATOM 1449 N N . SER A 1 186 ? 32.649 2.152 -54.670 1.00 85.00 186 SER A N 1
ATOM 1450 C CA . SER A 1 186 ? 32.278 1.146 -55.669 1.00 85.00 186 SER A CA 1
ATOM 1451 C C . SER A 1 186 ? 31.687 1.783 -56.934 1.00 85.00 186 SER A C 1
ATOM 1453 O O . SER A 1 186 ? 32.024 1.376 -58.045 1.00 85.00 186 SER A O 1
ATOM 1455 N N . SER A 1 187 ? 30.929 2.871 -56.769 1.00 86.56 187 SER A N 1
ATOM 1456 C CA . SER A 1 187 ? 30.329 3.670 -57.846 1.00 86.56 187 SER A CA 1
ATOM 1457 C C . SER A 1 187 ? 31.317 4.620 -58.544 1.00 86.56 187 SER A C 1
ATOM 1459 O O . SER A 1 187 ? 30.932 5.401 -59.412 1.00 86.56 187 SER A O 1
ATOM 1461 N N . GLY A 1 188 ? 32.606 4.569 -58.189 1.00 80.25 188 GLY A N 1
ATOM 1462 C CA . GLY A 1 188 ? 33.680 5.310 -58.855 1.00 80.25 188 GLY A CA 1
ATOM 1463 C C . GLY A 1 188 ? 34.066 6.639 -58.202 1.00 80.25 188 GLY A C 1
ATOM 1464 O O . GLY A 1 188 ? 35.067 7.235 -58.607 1.00 80.25 188 GLY A O 1
ATOM 1465 N N . ASN A 1 189 ? 33.364 7.088 -57.158 1.00 81.31 189 ASN A N 1
ATOM 1466 C CA . ASN A 1 189 ? 33.752 8.275 -56.402 1.00 81.31 189 ASN A CA 1
ATOM 1467 C C . ASN A 1 189 ? 34.845 7.931 -55.378 1.00 81.31 189 ASN A C 1
ATOM 1469 O O . ASN A 1 189 ? 34.580 7.539 -54.243 1.00 81.31 189 ASN A O 1
ATOM 1473 N N . ARG A 1 190 ? 36.106 8.102 -55.786 1.00 77.44 190 ARG A N 1
ATOM 1474 C CA . ARG A 1 190 ? 37.275 7.713 -54.981 1.00 77.44 190 ARG A CA 1
ATOM 1475 C C . ARG A 1 190 ? 37.790 8.779 -54.022 1.00 77.44 190 ARG A C 1
ATOM 1477 O O . ARG A 1 190 ? 38.803 8.538 -53.373 1.00 77.44 190 ARG A O 1
ATOM 1484 N N . GLN A 1 191 ? 37.150 9.943 -53.935 1.00 80.69 191 GLN A N 1
ATOM 1485 C CA . GLN A 1 191 ? 37.626 11.050 -53.095 1.00 80.69 191 GLN A CA 1
ATOM 1486 C C . GLN A 1 191 ? 36.971 11.085 -51.710 1.00 80.69 191 GLN A C 1
ATOM 1488 O O . GLN A 1 191 ? 37.533 11.675 -50.789 1.00 80.69 191 GLN A O 1
ATOM 1493 N N . ARG A 1 192 ? 35.817 10.430 -51.524 1.00 82.31 192 ARG A N 1
ATOM 1494 C CA . ARG A 1 192 ? 35.158 10.349 -50.214 1.00 82.31 192 ARG A CA 1
ATOM 1495 C C . ARG A 1 192 ? 35.974 9.462 -49.260 1.00 82.31 192 ARG A C 1
ATOM 1497 O O . ARG A 1 192 ? 36.543 8.454 -49.678 1.00 82.31 192 ARG A O 1
ATOM 1504 N N . ARG A 1 193 ? 36.066 9.855 -47.989 1.00 82.06 193 ARG A N 1
ATOM 1505 C CA . ARG A 1 193 ? 36.805 9.152 -46.925 1.00 82.06 193 ARG A CA 1
ATOM 1506 C C . ARG A 1 193 ? 35.957 9.082 -45.663 1.00 82.06 193 ARG A C 1
ATOM 1508 O O . ARG A 1 193 ? 35.073 9.915 -45.477 1.00 82.06 193 ARG A O 1
ATOM 1515 N N . CYS A 1 194 ? 36.250 8.105 -44.811 1.00 82.44 194 CYS A N 1
ATOM 1516 C CA . CYS A 1 194 ? 35.606 7.944 -43.510 1.00 82.44 194 CYS A CA 1
ATOM 1517 C C . CYS A 1 194 ? 36.106 9.026 -42.558 1.00 82.44 194 CYS A C 1
ATOM 1519 O O . CYS A 1 194 ? 37.323 9.191 -42.422 1.00 82.44 194 CYS A O 1
ATOM 1521 N N . LEU A 1 195 ? 35.192 9.746 -41.902 1.00 77.12 195 LEU A N 1
ATOM 1522 C CA . LEU A 1 195 ? 35.546 10.750 -40.905 1.00 77.12 195 LEU A CA 1
ATOM 1523 C C . LEU A 1 195 ? 35.899 10.079 -39.572 1.00 77.12 195 LEU A C 1
ATOM 1525 O O . LEU A 1 195 ? 35.205 9.174 -39.104 1.00 77.12 195 LEU A O 1
ATOM 1529 N N . ASP A 1 196 ? 36.973 10.541 -38.924 1.00 72.94 196 ASP A N 1
ATOM 1530 C CA . ASP A 1 196 ? 37.279 10.127 -37.552 1.00 72.94 196 ASP A CA 1
ATOM 1531 C C . ASP A 1 196 ? 36.356 10.867 -36.577 1.00 72.94 196 ASP A C 1
ATOM 1533 O O . ASP A 1 196 ? 36.673 11.938 -36.051 1.00 72.94 196 ASP A O 1
ATOM 1537 N N . SER A 1 197 ? 35.165 10.313 -36.368 1.00 74.75 197 SER A N 1
ATOM 1538 C CA . SER A 1 197 ? 34.215 10.867 -35.414 1.00 74.75 197 SER A CA 1
ATOM 1539 C C . SER A 1 197 ? 34.569 10.430 -33.991 1.00 74.75 197 SER A C 1
ATOM 1541 O O . SER A 1 197 ? 34.440 9.257 -33.629 1.00 74.75 197 SER A O 1
ATOM 1543 N N . ARG A 1 198 ? 34.960 11.400 -33.149 1.00 73.00 198 ARG A N 1
ATOM 1544 C CA . ARG A 1 198 ? 35.288 11.191 -31.723 1.00 73.00 198 ARG A CA 1
ATOM 1545 C C . ARG A 1 198 ? 34.137 10.598 -30.905 1.00 73.00 198 ARG A C 1
ATOM 1547 O O . ARG A 1 198 ? 34.393 10.055 -29.836 1.00 73.00 198 ARG A O 1
ATOM 1554 N N . SER A 1 199 ? 32.894 10.708 -31.377 1.00 72.94 199 SER A N 1
ATOM 1555 C CA . SER A 1 199 ? 31.727 10.116 -30.716 1.00 72.94 199 SER A CA 1
ATOM 1556 C C . SER A 1 199 ? 31.563 8.622 -31.000 1.00 72.94 199 SER A C 1
ATOM 1558 O O . SER A 1 199 ? 30.751 7.980 -30.340 1.00 72.94 199 SER A O 1
ATOM 1560 N N . SER A 1 200 ? 32.309 8.066 -31.959 1.00 80.06 200 SER A N 1
ATOM 1561 C CA . SER A 1 200 ? 32.232 6.654 -32.347 1.00 80.06 200 SER A CA 1
ATOM 1562 C C . SER A 1 200 ? 32.977 5.751 -31.373 1.00 80.06 200 SER A C 1
ATOM 1564 O O . SER A 1 200 ? 34.000 6.135 -30.799 1.00 80.06 200 SER A O 1
ATOM 1566 N N . VAL A 1 201 ? 32.506 4.512 -31.233 1.00 85.44 201 VAL A N 1
ATOM 1567 C CA . VAL A 1 201 ? 33.234 3.483 -30.476 1.00 85.44 201 VAL A CA 1
ATOM 1568 C C . VAL A 1 201 ? 34.598 3.181 -31.111 1.00 85.44 201 VAL A C 1
ATOM 1570 O O . VAL A 1 201 ? 34.791 3.338 -32.321 1.00 85.44 201 VAL A O 1
ATOM 1573 N N . LEU A 1 202 ? 35.563 2.755 -30.291 1.00 86.38 202 LEU A N 1
ATOM 1574 C CA . LEU A 1 202 ? 36.959 2.573 -30.701 1.00 86.38 202 LEU A CA 1
ATOM 1575 C C . LEU A 1 202 ? 37.098 1.589 -31.871 1.00 86.38 202 LEU A C 1
ATOM 1577 O O . LEU A 1 202 ? 37.909 1.798 -32.770 1.00 86.38 202 LEU A O 1
ATOM 1581 N N . GLU A 1 203 ? 36.301 0.528 -31.865 1.00 87.69 203 GLU A N 1
ATOM 1582 C CA . GLU A 1 203 ? 36.272 -0.518 -32.882 1.00 87.69 203 GLU A CA 1
ATOM 1583 C C . GLU A 1 203 ? 35.868 0.050 -34.242 1.00 87.69 203 GLU A C 1
ATOM 1585 O O . GLU A 1 203 ? 36.540 -0.205 -35.238 1.00 87.69 203 GLU A O 1
ATOM 1590 N N . ILE A 1 204 ? 34.827 0.887 -34.277 1.00 86.56 204 ILE A N 1
ATOM 1591 C CA . ILE A 1 204 ? 34.391 1.557 -35.505 1.00 86.56 204 ILE A CA 1
ATOM 1592 C C . ILE A 1 204 ? 35.477 2.496 -36.009 1.00 86.56 204 ILE A C 1
ATOM 1594 O O . ILE A 1 204 ? 35.788 2.472 -37.193 1.00 86.56 204 ILE A O 1
ATOM 1598 N N . ARG A 1 205 ? 36.114 3.270 -35.125 1.00 86.25 205 ARG A N 1
ATOM 1599 C CA . ARG A 1 205 ? 37.213 4.163 -35.524 1.00 86.25 205 ARG A CA 1
ATOM 1600 C C . ARG A 1 205 ? 38.372 3.390 -36.158 1.00 86.25 205 ARG A C 1
ATOM 1602 O O . ARG A 1 205 ? 38.910 3.813 -37.179 1.00 86.25 205 ARG A O 1
ATOM 1609 N N . LYS A 1 206 ? 38.726 2.228 -35.594 1.00 86.94 206 LYS A N 1
ATOM 1610 C CA . LYS A 1 206 ? 39.738 1.324 -36.166 1.00 86.94 206 LYS A CA 1
ATOM 1611 C C . LYS A 1 206 ? 39.322 0.806 -37.544 1.00 86.94 206 LYS A C 1
ATOM 1613 O O . LYS A 1 206 ? 40.147 0.808 -38.454 1.00 86.94 206 LYS A O 1
ATOM 1618 N N . ILE A 1 207 ? 38.063 0.400 -37.711 1.00 88.19 207 ILE A N 1
ATOM 1619 C CA . ILE A 1 207 ? 37.529 -0.061 -39.000 1.00 88.19 207 ILE A CA 1
ATOM 1620 C C . ILE A 1 207 ? 37.573 1.068 -40.037 1.00 88.19 207 ILE A C 1
ATOM 1622 O O . ILE A 1 207 ? 38.104 0.860 -41.123 1.00 88.19 207 ILE A O 1
ATOM 1626 N N . SER A 1 208 ? 37.110 2.273 -39.692 1.00 87.88 208 SER A N 1
ATOM 1627 C CA . SER A 1 208 ? 37.164 3.453 -40.564 1.00 87.88 208 SER A CA 1
ATOM 1628 C C . SER A 1 208 ? 38.586 3.761 -41.034 1.00 87.88 208 SER A C 1
ATOM 1630 O O . SER A 1 208 ? 38.810 4.032 -42.213 1.00 87.88 208 SER A O 1
ATOM 1632 N N . TYR A 1 209 ? 39.564 3.677 -40.127 1.00 89.06 209 TYR A N 1
ATOM 1633 C CA . TYR A 1 209 ? 40.974 3.864 -40.461 1.00 89.06 209 TYR A CA 1
ATOM 1634 C C . TYR A 1 209 ? 41.488 2.793 -41.437 1.00 89.06 209 TYR A C 1
ATOM 1636 O O . TYR A 1 209 ? 42.119 3.127 -42.440 1.00 89.06 209 TYR A O 1
ATOM 1644 N N . LEU A 1 210 ? 41.192 1.515 -41.175 1.00 88.56 210 LEU A N 1
ATOM 1645 C CA . LEU A 1 210 ? 41.597 0.407 -42.045 1.00 88.56 210 LEU A CA 1
ATOM 1646 C C . LEU A 1 210 ? 40.959 0.505 -43.437 1.00 88.56 210 LEU A C 1
ATOM 1648 O O . LEU A 1 210 ? 41.645 0.280 -44.431 1.00 88.56 210 LEU A O 1
ATOM 1652 N N . ILE A 1 211 ? 39.683 0.891 -43.520 1.00 88.56 211 ILE A N 1
ATOM 1653 C CA . ILE A 1 211 ? 38.982 1.105 -44.792 1.00 88.56 211 ILE A CA 1
ATOM 1654 C C . ILE A 1 211 ? 39.646 2.230 -45.588 1.00 88.56 211 ILE A C 1
ATOM 1656 O O . ILE A 1 211 ? 39.973 2.027 -46.756 1.00 88.56 211 ILE A O 1
ATOM 1660 N N . ASN A 1 212 ? 39.914 3.382 -44.963 1.00 89.00 212 ASN A N 1
ATOM 1661 C CA . ASN A 1 212 ? 40.605 4.487 -45.631 1.00 89.00 212 ASN A CA 1
ATOM 1662 C C . ASN A 1 212 ? 41.974 4.047 -46.179 1.00 89.00 212 ASN A C 1
ATOM 1664 O O . ASN A 1 212 ? 42.279 4.321 -47.338 1.00 89.00 212 ASN A O 1
ATOM 1668 N N . LYS A 1 213 ? 42.755 3.294 -45.389 1.00 89.25 213 LYS A N 1
ATOM 1669 C CA . LYS A 1 213 ? 44.057 2.762 -45.818 1.00 89.25 213 LYS A CA 1
ATOM 1670 C C . LYS A 1 213 ? 43.937 1.852 -47.049 1.00 89.25 213 LYS A C 1
ATOM 1672 O O . LYS A 1 213 ? 44.685 2.019 -48.008 1.00 89.25 213 LYS A O 1
ATOM 1677 N N . LEU A 1 214 ? 42.980 0.922 -47.049 1.00 87.69 214 LEU A N 1
ATOM 1678 C CA . LEU A 1 214 ? 42.741 0.021 -48.185 1.00 87.69 214 LEU A CA 1
ATOM 1679 C C . LEU A 1 214 ? 42.288 0.779 -49.441 1.00 87.69 214 LEU A C 1
ATOM 1681 O O . LEU A 1 214 ? 42.698 0.444 -50.552 1.00 87.69 214 LEU A O 1
ATOM 1685 N N . MET A 1 215 ? 41.460 1.815 -49.282 1.00 86.75 215 MET A N 1
ATOM 1686 C CA . MET A 1 215 ? 41.031 2.665 -50.396 1.00 86.75 215 MET A CA 1
ATOM 1687 C C . MET A 1 215 ? 42.206 3.429 -51.016 1.00 86.75 215 MET A C 1
ATOM 1689 O O . MET A 1 215 ? 42.249 3.582 -52.241 1.00 86.75 215 MET A O 1
ATOM 1693 N N . ASP A 1 216 ? 43.157 3.888 -50.199 1.00 87.19 216 ASP A N 1
ATOM 1694 C CA . ASP A 1 216 ? 44.363 4.567 -50.673 1.00 87.19 216 ASP A CA 1
ATOM 1695 C C . ASP A 1 216 ? 45.257 3.600 -51.466 1.00 87.19 216 ASP A C 1
ATOM 1697 O O . ASP A 1 216 ? 45.630 3.901 -52.604 1.00 87.19 216 ASP A O 1
ATOM 1701 N N . GLU A 1 217 ? 45.509 2.396 -50.942 1.00 87.69 217 GLU A N 1
ATOM 1702 C CA . GLU A 1 217 ? 46.258 1.337 -51.642 1.00 87.69 217 GLU A CA 1
ATOM 1703 C C . GLU A 1 217 ? 45.606 0.968 -52.990 1.00 87.69 217 GLU A C 1
ATOM 1705 O O . GLU A 1 217 ? 46.276 0.911 -54.025 1.00 87.69 217 GLU A O 1
ATOM 1710 N N . ALA A 1 218 ? 44.280 0.805 -53.018 1.00 83.75 218 ALA A N 1
ATOM 1711 C CA . ALA A 1 218 ? 43.530 0.499 -54.237 1.00 83.75 218 ALA A CA 1
ATOM 1712 C C . ALA A 1 218 ? 43.554 1.639 -55.275 1.00 83.75 218 ALA A C 1
ATOM 1714 O O . ALA A 1 218 ? 43.456 1.390 -56.481 1.00 83.75 218 ALA A O 1
ATOM 1715 N N . CYS A 1 219 ? 43.677 2.896 -54.839 1.00 80.00 219 CYS A N 1
ATOM 1716 C CA . CYS A 1 219 ? 43.859 4.025 -55.749 1.00 80.00 219 CYS A CA 1
ATOM 1717 C C . CYS A 1 219 ? 45.260 4.047 -56.366 1.00 80.00 219 CYS A C 1
ATOM 1719 O O . CYS A 1 219 ? 45.385 4.390 -57.542 1.00 80.00 219 CYS A O 1
ATOM 1721 N N . HIS A 1 220 ? 46.285 3.654 -55.606 1.00 75.38 220 HIS A N 1
ATOM 1722 C CA . HIS A 1 220 ? 47.666 3.592 -56.083 1.00 75.38 220 HIS A CA 1
ATOM 1723 C C . HIS A 1 220 ? 47.906 2.461 -57.093 1.00 75.38 220 HIS A C 1
ATOM 1725 O O . HIS A 1 220 ? 48.619 2.680 -58.064 1.00 75.38 220 HIS A O 1
ATOM 1731 N N . LEU A 1 221 ? 47.264 1.300 -56.930 1.00 63.88 221 LEU A N 1
ATOM 1732 C CA . LEU A 1 221 ? 47.386 0.146 -57.841 1.00 63.88 221 LEU A CA 1
ATOM 1733 C C . LEU A 1 221 ? 46.744 0.338 -59.230 1.00 63.88 221 LEU A C 1
ATOM 1735 O O . LEU A 1 221 ? 46.964 -0.478 -60.120 1.00 63.88 221 LEU A O 1
ATOM 1739 N N . LYS A 1 222 ? 45.913 1.372 -59.419 1.00 58.12 222 LYS A N 1
ATOM 1740 C CA . LYS A 1 222 ? 45.218 1.670 -60.690 1.00 58.12 222 LYS A CA 1
ATOM 1741 C C . LYS A 1 222 ? 45.842 2.827 -61.490 1.00 58.12 222 LYS A C 1
ATOM 1743 O O . LYS A 1 222 ? 45.237 3.244 -62.478 1.00 58.12 222 LYS A O 1
ATOM 1748 N N . ARG A 1 223 ? 46.983 3.366 -61.050 1.00 49.81 223 ARG A N 1
ATOM 1749 C CA . ARG A 1 223 ? 47.823 4.306 -61.812 1.00 49.81 223 ARG A CA 1
ATOM 1750 C C . ARG A 1 223 ? 48.950 3.554 -62.498 1.00 49.81 223 ARG A C 1
ATOM 1752 O O . ARG A 1 223 ? 49.300 3.990 -63.611 1.00 49.81 223 ARG A O 1
#